Protein AF-K1TUY5-F1 (afdb_monomer)

Structure (mmCIF, N/CA/C/O backbone):
data_AF-K1TUY5-F1
#
_entry.id   AF-K1TUY5-F1
#
loop_
_atom_site.group_PDB
_atom_site.id
_atom_site.type_symbol
_atom_site.label_atom_id
_atom_site.label_alt_id
_atom_site.label_comp_id
_atom_site.label_asym_id
_atom_site.label_entity_id
_atom_site.label_seq_id
_atom_site.pdbx_PDB_ins_code
_atom_site.Cartn_x
_atom_site.Cartn_y
_atom_site.Cartn_z
_atom_site.occupancy
_atom_site.B_iso_or_equiv
_atom_site.auth_seq_id
_atom_site.auth_comp_id
_atom_site.auth_asym_id
_atom_site.auth_atom_id
_atom_site.pdbx_PDB_model_num
ATOM 1 N N . ILE A 1 1 ? -11.012 0.556 -19.637 1.00 89.31 1 ILE A N 1
ATOM 2 C CA . ILE A 1 1 ? -12.357 0.694 -19.047 1.00 89.31 1 ILE A CA 1
ATOM 3 C C . ILE A 1 1 ? -12.208 0.450 -17.558 1.00 89.31 1 ILE A C 1
ATOM 5 O O . ILE A 1 1 ? -11.480 -0.465 -17.195 1.00 89.31 1 ILE A O 1
ATOM 9 N N . ALA A 1 2 ? -12.796 1.287 -16.715 1.00 88.56 2 ALA A N 1
ATOM 10 C CA . ALA A 1 2 ? -12.876 1.049 -15.280 1.00 88.56 2 ALA A CA 1
ATOM 11 C C . ALA A 1 2 ? -14.326 0.691 -14.941 1.00 88.56 2 ALA A C 1
ATOM 13 O O . ALA A 1 2 ? -15.238 1.442 -15.275 1.00 88.56 2 ALA A O 1
ATOM 14 N N . SER A 1 3 ? -14.544 -0.473 -14.333 1.00 90.50 3 SER A N 1
ATOM 15 C CA . SER A 1 3 ? -15.879 -0.901 -13.920 1.00 90.50 3 SER A CA 1
ATOM 16 C C . SER A 1 3 ? -16.213 -0.301 -12.556 1.00 90.50 3 SER A C 1
ATOM 18 O O . SER A 1 3 ? -15.680 -0.734 -11.533 1.00 90.50 3 SER A O 1
ATOM 20 N N . GLY A 1 4 ? -17.099 0.700 -12.545 1.00 89.38 4 GLY A N 1
ATOM 21 C CA . GLY A 1 4 ? -17.612 1.297 -11.308 1.00 89.38 4 GLY A CA 1
ATOM 22 C C . GLY A 1 4 ? -18.375 0.288 -10.446 1.00 89.38 4 GLY A C 1
ATOM 23 O O . GLY A 1 4 ? -18.230 0.292 -9.229 1.00 89.38 4 GLY A O 1
ATOM 24 N N . GLU A 1 5 ? -19.107 -0.637 -11.073 1.00 90.25 5 GLU A N 1
ATOM 25 C CA . GLU A 1 5 ? -19.796 -1.732 -10.381 1.00 90.25 5 GLU A CA 1
ATOM 26 C C . GLU A 1 5 ? -18.806 -2.668 -9.678 1.00 90.25 5 GLU A C 1
ATOM 28 O O . GLU A 1 5 ? -18.971 -2.953 -8.496 1.00 90.25 5 GLU A O 1
ATOM 33 N N . ALA A 1 6 ? -17.723 -3.067 -10.354 1.00 90.75 6 ALA A N 1
ATOM 34 C CA . ALA A 1 6 ? -16.700 -3.921 -9.748 1.00 90.75 6 ALA A CA 1
ATOM 35 C C . ALA A 1 6 ? -15.953 -3.215 -8.604 1.00 90.75 6 ALA A C 1
ATOM 37 O O . ALA A 1 6 ? -15.602 -3.854 -7.612 1.00 90.75 6 ALA A O 1
ATOM 38 N N . LEU A 1 7 ? -15.705 -1.902 -8.721 1.00 91.62 7 LEU A N 1
ATOM 39 C CA . LEU A 1 7 ? -15.134 -1.106 -7.628 1.00 91.62 7 LEU A CA 1
ATOM 40 C C . LEU A 1 7 ? -16.090 -1.019 -6.437 1.00 91.62 7 LEU A C 1
ATOM 42 O O . LEU A 1 7 ? -15.637 -1.143 -5.300 1.00 91.62 7 LEU A O 1
ATOM 46 N N . LYS A 1 8 ? -17.391 -0.854 -6.691 1.00 91.12 8 LYS A N 1
ATOM 47 C CA . LYS A 1 8 ? -18.421 -0.816 -5.651 1.00 91.12 8 LYS A CA 1
ATOM 48 C C . LYS A 1 8 ? -18.544 -2.160 -4.935 1.00 91.12 8 LYS A C 1
ATOM 50 O O . LYS A 1 8 ? -18.413 -2.198 -3.720 1.00 91.12 8 LYS A O 1
ATOM 55 N N . GLU A 1 9 ? -18.672 -3.263 -5.672 1.00 90.69 9 GLU A N 1
ATOM 56 C CA . GLU A 1 9 ? -18.723 -4.616 -5.099 1.00 90.69 9 GLU A CA 1
ATOM 57 C C . GLU A 1 9 ? -17.465 -4.920 -4.267 1.00 90.69 9 GLU A C 1
ATOM 59 O O . GLU A 1 9 ? -17.530 -5.517 -3.190 1.00 90.69 9 GLU A O 1
ATOM 64 N N . TYR A 1 10 ? -16.298 -4.482 -4.745 1.00 90.44 10 TYR A N 1
ATOM 65 C CA . TYR A 1 10 ? -15.054 -4.576 -3.990 1.00 90.44 10 TYR A CA 1
ATOM 66 C C . TYR A 1 10 ? -15.094 -3.735 -2.703 1.00 90.44 10 TYR A C 1
ATOM 68 O O . TYR A 1 10 ? -14.696 -4.225 -1.647 1.00 90.44 10 TYR A O 1
ATOM 76 N N . GLY A 1 11 ? -15.600 -2.501 -2.768 1.00 92.19 11 GLY A N 1
ATOM 77 C CA . GLY A 1 11 ? -15.791 -1.628 -1.609 1.00 92.19 11 GLY A CA 1
ATOM 78 C C . GLY A 1 11 ? -16.744 -2.213 -0.564 1.00 92.19 11 GLY A C 1
ATOM 79 O O . GLY A 1 11 ? -16.430 -2.172 0.626 1.00 92.19 11 GLY A O 1
ATOM 80 N N . ASP A 1 12 ? -17.844 -2.823 -1.003 1.00 92.00 12 ASP A N 1
ATOM 81 C CA . ASP A 1 12 ? -18.845 -3.454 -0.137 1.00 92.00 12 ASP A CA 1
ATOM 82 C C . ASP A 1 12 ? -18.261 -4.678 0.589 1.00 92.00 12 ASP A C 1
ATOM 84 O O . ASP A 1 12 ? -18.438 -4.836 1.797 1.00 92.00 12 ASP A O 1
ATOM 88 N N . LYS A 1 13 ? -17.464 -5.504 -0.105 1.00 90.19 13 LYS A N 1
ATOM 89 C CA . LYS A 1 13 ? -16.738 -6.629 0.520 1.00 90.19 13 LYS A CA 1
ATOM 90 C C . LYS A 1 13 ? -15.741 -6.167 1.580 1.00 90.19 13 LYS A C 1
ATOM 92 O O . LYS A 1 13 ? -15.577 -6.835 2.599 1.00 90.19 13 LYS A O 1
ATOM 97 N N . LEU A 1 14 ? -15.062 -5.043 1.344 1.00 92.06 14 LEU A N 1
ATOM 98 C CA . LEU A 1 14 ? -14.156 -4.464 2.335 1.00 92.06 14 LEU A CA 1
ATOM 99 C C . LEU A 1 14 ? -14.920 -3.929 3.547 1.00 92.06 14 LEU A C 1
ATOM 101 O O . LEU A 1 14 ? -14.445 -4.113 4.663 1.00 92.06 14 LEU A O 1
ATOM 105 N N . ALA A 1 15 ? -16.079 -3.297 3.338 1.00 94.25 15 ALA A N 1
ATOM 106 C CA . ALA A 1 15 ? -16.879 -2.699 4.406 1.00 94.25 15 ALA A CA 1
ATOM 107 C C . ALA A 1 15 ? -17.260 -3.726 5.480 1.00 94.25 15 ALA A C 1
ATOM 109 O O . ALA A 1 15 ? -17.020 -3.482 6.655 1.00 94.25 15 ALA A O 1
ATOM 110 N N . VAL A 1 16 ? -17.712 -4.919 5.075 1.00 94.38 16 VAL A N 1
ATOM 111 C CA . VAL A 1 16 ? -18.059 -6.004 6.014 1.00 94.38 16 VAL A CA 1
ATOM 112 C C . VAL A 1 16 ? -16.898 -6.322 6.961 1.00 94.38 16 VAL A C 1
ATOM 114 O O . VAL A 1 16 ? -17.071 -6.361 8.177 1.00 94.38 16 VAL A O 1
ATOM 117 N N . ARG A 1 17 ? -15.690 -6.502 6.414 1.00 93.38 17 ARG A N 1
ATOM 118 C CA . ARG A 1 17 ? -14.506 -6.834 7.215 1.00 93.38 17 ARG A CA 1
ATOM 119 C C . ARG A 1 17 ? -14.014 -5.651 8.055 1.00 93.38 17 ARG A C 1
ATOM 121 O O . ARG A 1 17 ? -13.503 -5.858 9.152 1.00 93.38 17 ARG A O 1
ATOM 128 N N . ILE A 1 18 ? -14.153 -4.427 7.546 1.00 96.12 18 ILE A N 1
ATOM 129 C CA . ILE A 1 18 ? -13.827 -3.199 8.282 1.00 96.12 18 ILE A CA 1
ATOM 130 C C . ILE A 1 18 ? -14.714 -3.090 9.526 1.00 96.12 18 ILE A C 1
ATOM 132 O O . ILE A 1 18 ? -14.175 -2.909 10.614 1.00 96.12 18 ILE A O 1
ATOM 136 N N . ASP A 1 19 ? -16.026 -3.287 9.385 1.00 96.81 19 ASP A N 1
ATOM 137 C CA . ASP A 1 19 ? -16.992 -3.191 10.487 1.00 96.81 19 ASP A CA 1
ATOM 138 C C . ASP A 1 19 ? -16.771 -4.290 11.543 1.00 96.81 19 ASP A C 1
ATOM 140 O O . ASP A 1 19 ? -16.900 -4.064 12.748 1.00 96.81 19 ASP A O 1
ATOM 144 N N . GLU A 1 20 ? -16.408 -5.503 11.115 1.00 96.38 20 GLU A N 1
ATOM 145 C CA . GLU A 1 20 ? -16.004 -6.584 12.022 1.00 96.38 20 GLU A CA 1
ATOM 146 C C . GLU A 1 20 ? -14.777 -6.215 12.859 1.00 96.38 20 GLU A C 1
ATOM 148 O O . GLU A 1 20 ? -14.799 -6.367 14.082 1.00 96.38 20 GLU A O 1
ATOM 153 N N . LEU A 1 21 ? -13.714 -5.734 12.206 1.00 96.69 21 LEU A N 1
ATOM 154 C CA . LEU A 1 21 ? -12.475 -5.346 12.878 1.00 96.69 21 LEU A CA 1
ATOM 155 C C . LEU A 1 21 ? -12.687 -4.142 13.790 1.00 96.69 21 LEU A C 1
ATOM 157 O O . LEU A 1 21 ? -12.131 -4.109 14.880 1.00 96.69 21 LEU A O 1
ATOM 161 N N . GLU A 1 22 ? -13.498 -3.174 13.374 1.00 97.44 22 GLU A N 1
ATOM 162 C CA . GLU A 1 22 ? -13.813 -1.989 14.167 1.00 97.44 22 GLU A CA 1
ATOM 163 C C . GLU A 1 22 ? -14.457 -2.363 15.502 1.00 97.44 22 GLU A C 1
ATOM 165 O O . GLU A 1 22 ? -13.945 -1.992 16.558 1.00 97.44 22 GLU A O 1
ATOM 170 N N . ARG A 1 23 ? -15.513 -3.188 15.465 1.00 96.94 23 ARG A N 1
ATOM 171 C CA . ARG A 1 23 ? -16.176 -3.678 16.683 1.00 96.94 23 ARG A CA 1
ATOM 172 C C . ARG A 1 23 ? -15.220 -4.453 17.580 1.00 96.94 23 ARG A C 1
ATOM 174 O O . ARG A 1 23 ? -15.197 -4.217 18.783 1.00 96.94 23 ARG A O 1
ATOM 181 N N . LYS A 1 24 ? -14.403 -5.332 16.994 1.00 96.75 24 LYS A N 1
ATOM 182 C CA . LYS A 1 24 ? -13.408 -6.115 17.734 1.00 96.75 24 LYS A CA 1
ATOM 183 C C . LYS A 1 24 ? -12.367 -5.218 18.413 1.00 96.75 24 LYS A C 1
ATOM 185 O O . LYS A 1 24 ? -12.053 -5.411 19.582 1.00 96.75 24 LYS A O 1
ATOM 190 N N . ILE A 1 25 ? -11.871 -4.199 17.710 1.00 97.00 25 ILE A N 1
ATOM 191 C CA . ILE A 1 25 ? -10.909 -3.231 18.253 1.00 97.00 25 ILE A CA 1
ATOM 192 C C . ILE A 1 25 ? -11.536 -2.427 19.398 1.00 97.00 25 ILE A C 1
ATOM 194 O O . ILE A 1 25 ? -10.863 -2.195 20.400 1.00 97.00 25 ILE A O 1
ATOM 198 N N . TYR A 1 26 ? -12.801 -2.016 19.283 1.00 97.25 26 TYR A N 1
ATOM 199 C CA . TYR A 1 26 ? -13.505 -1.303 20.357 1.00 97.25 26 TYR A CA 1
ATOM 200 C C . TYR A 1 26 ? -13.744 -2.170 21.588 1.00 97.25 26 TYR A C 1
ATOM 202 O O . TYR A 1 26 ? -13.556 -1.694 22.707 1.00 97.25 26 TYR A O 1
ATOM 210 N N . GLU A 1 27 ? -14.094 -3.440 21.393 1.00 95.62 27 GLU A N 1
ATOM 211 C CA . GLU A 1 27 ? -14.249 -4.405 22.479 1.00 95.62 27 GLU A CA 1
ATOM 212 C C . GLU A 1 27 ? -12.921 -4.626 23.221 1.00 95.62 27 GLU A C 1
ATOM 214 O O . GLU A 1 27 ? -12.870 -4.497 24.443 1.00 95.62 27 GLU A O 1
ATOM 219 N N . GLU A 1 28 ? -11.821 -4.852 22.493 1.00 93.75 28 GLU A N 1
ATOM 220 C CA . GLU A 1 28 ? -10.489 -5.035 23.086 1.00 93.75 28 GLU A CA 1
ATOM 221 C C . GLU A 1 28 ? -9.940 -3.750 23.738 1.00 93.75 28 GLU A C 1
ATOM 223 O O . GLU A 1 28 ? -9.232 -3.812 24.746 1.00 93.75 28 GLU A O 1
ATOM 228 N N . ALA A 1 29 ? -10.270 -2.571 23.200 1.00 94.00 29 ALA A N 1
ATOM 229 C CA . ALA A 1 29 ? -9.882 -1.277 23.769 1.00 94.00 29 ALA A CA 1
ATOM 230 C C . ALA A 1 29 ? -10.767 -0.831 24.950 1.00 94.00 29 ALA A C 1
ATOM 232 O O . ALA A 1 29 ? -10.384 0.066 25.715 1.00 94.00 29 ALA A O 1
ATOM 233 N N . GLY A 1 30 ? -11.962 -1.412 25.088 1.00 93.50 30 GLY A N 1
ATOM 234 C CA . GLY A 1 30 ? -12.968 -1.035 26.079 1.00 93.50 30 GLY A CA 1
ATOM 235 C C . GLY A 1 30 ? -13.500 0.395 25.920 1.00 93.50 30 GLY A C 1
ATOM 236 O O . GLY A 1 30 ? -13.916 0.994 26.910 1.00 93.50 30 GLY A O 1
ATOM 237 N N . GLU A 1 31 ? -13.389 0.991 24.730 1.00 93.19 31 GLU A N 1
ATOM 238 C CA . GLU A 1 31 ? -13.998 2.277 24.368 1.00 93.19 31 GLU A CA 1
ATOM 239 C C . GLU A 1 31 ? -14.050 2.469 22.851 1.00 93.19 31 GLU A C 1
ATOM 241 O O . GLU A 1 31 ? -13.228 1.925 22.110 1.00 93.19 31 GLU A O 1
ATOM 246 N N . GLU A 1 32 ? -14.979 3.307 22.402 1.00 96.00 32 GLU A N 1
ATOM 247 C CA . GLU A 1 32 ? -15.031 3.764 21.018 1.00 96.00 32 GLU A CA 1
ATOM 248 C C . GLU A 1 32 ? -14.106 4.964 20.807 1.00 96.00 32 GLU A C 1
ATOM 250 O O . GLU A 1 32 ? -14.058 5.905 21.603 1.00 96.00 32 GLU A O 1
ATOM 255 N N . PHE A 1 33 ? -13.369 4.943 19.699 1.00 95.69 33 PHE A N 1
ATOM 256 C CA . PHE A 1 33 ? -12.476 6.025 19.302 1.00 95.69 33 PHE A CA 1
ATOM 257 C C . PHE A 1 33 ? -12.235 6.000 17.789 1.00 95.69 33 PHE A C 1
ATOM 259 O O . PHE A 1 33 ? -12.543 5.042 17.081 1.00 95.69 33 PHE A O 1
ATOM 266 N N . ASN A 1 34 ? -11.627 7.054 17.255 1.00 95.25 34 ASN A N 1
ATOM 267 C CA . ASN A 1 34 ? -11.230 7.094 15.856 1.00 95.25 34 ASN A CA 1
ATOM 268 C C . ASN A 1 34 ? -9.913 6.323 15.645 1.00 95.25 34 ASN A C 1
ATOM 270 O O . ASN A 1 34 ? -8.823 6.866 15.856 1.00 95.25 34 ASN A O 1
ATOM 274 N N . ILE A 1 35 ? -10.013 5.082 15.155 1.00 95.19 35 ILE A N 1
ATOM 275 C CA . ILE A 1 35 ? -8.879 4.178 14.865 1.00 95.19 35 ILE A CA 1
ATOM 276 C C . ILE A 1 35 ? -7.918 4.778 13.818 1.00 95.19 35 ILE A C 1
ATOM 278 O O . ILE A 1 35 ? -6.698 4.556 13.849 1.00 95.19 35 ILE A O 1
ATOM 282 N N . ASN A 1 36 ? -8.446 5.603 12.908 1.00 92.69 36 ASN A N 1
ATOM 283 C CA . ASN A 1 36 ? -7.663 6.289 11.882 1.00 92.69 36 ASN A CA 1
ATOM 284 C C . ASN A 1 36 ? -6.919 7.521 12.420 1.00 92.69 36 ASN A C 1
ATOM 286 O O . ASN A 1 36 ? -6.001 8.003 11.758 1.00 92.69 36 ASN A O 1
ATOM 290 N N . SER A 1 37 ? -7.254 8.015 13.618 1.00 93.31 37 SER A N 1
ATOM 291 C CA . SER A 1 37 ? -6.563 9.137 14.258 1.00 93.31 37 SER A CA 1
ATOM 292 C C . SER A 1 37 ? -5.301 8.655 14.981 1.00 93.31 37 SER A C 1
ATOM 294 O O . SER A 1 37 ? -5.403 7.998 16.021 1.00 93.31 37 SER A O 1
ATOM 296 N N . PRO A 1 38 ? -4.083 9.015 14.518 1.00 91.81 38 PRO A N 1
ATOM 297 C CA . PRO A 1 38 ? -2.845 8.569 15.161 1.00 91.81 38 PRO A CA 1
ATOM 298 C C . PRO A 1 38 ? -2.737 9.011 16.622 1.00 91.81 38 PRO A C 1
ATOM 300 O O . PRO A 1 38 ? -2.132 8.309 17.429 1.00 91.81 38 PRO A O 1
ATOM 303 N N . LYS A 1 39 ? -3.330 10.166 16.953 1.00 92.00 39 LYS A N 1
ATOM 304 C CA . LYS A 1 39 ? -3.341 10.726 18.305 1.00 92.00 39 LYS A CA 1
ATOM 305 C C . LYS A 1 39 ? -4.225 9.902 19.237 1.00 92.00 39 LYS A C 1
ATOM 307 O O . LYS A 1 39 ? -3.743 9.501 20.289 1.00 92.00 39 LYS A O 1
ATOM 312 N N . GLN A 1 40 ? -5.477 9.639 18.848 1.00 94.50 40 GLN A N 1
ATOM 313 C CA . GLN A 1 40 ? -6.397 8.853 19.679 1.00 94.50 40 GLN A CA 1
ATOM 314 C C . GLN A 1 40 ? -5.893 7.417 19.823 1.00 94.50 40 GLN A C 1
ATOM 316 O O . GLN A 1 40 ? -5.732 6.942 20.941 1.00 94.50 40 GLN A O 1
ATOM 321 N N . LEU A 1 41 ? -5.498 6.781 18.716 1.00 95.00 41 LEU A N 1
ATOM 322 C CA . LEU A 1 41 ? -4.946 5.431 18.759 1.00 95.00 41 LEU A CA 1
ATOM 323 C C . LEU A 1 41 ? -3.689 5.337 19.639 1.00 95.00 41 LEU A C 1
ATOM 325 O O . LEU A 1 41 ? -3.513 4.370 20.373 1.00 95.00 41 LEU A O 1
ATOM 329 N N . GLY A 1 42 ? -2.803 6.335 19.577 1.00 93.06 42 GLY A N 1
ATOM 330 C CA . GLY A 1 42 ? -1.602 6.364 20.407 1.00 93.06 42 GLY A CA 1
ATOM 331 C C . GLY A 1 42 ? -1.911 6.401 21.906 1.00 93.06 42 GLY A C 1
ATOM 332 O O . GLY A 1 42 ? -1.234 5.726 22.675 1.00 93.06 42 GLY A O 1
ATOM 333 N N . VAL A 1 43 ? -2.934 7.156 22.314 1.00 93.31 43 VAL A N 1
ATOM 334 C CA . VAL A 1 43 ? -3.393 7.213 23.713 1.00 93.31 43 VAL A CA 1
ATOM 335 C C . VAL A 1 43 ? -3.957 5.859 24.147 1.00 93.31 43 VAL A C 1
ATOM 337 O O . VAL A 1 43 ? -3.526 5.320 25.165 1.00 93.31 43 VAL A O 1
ATOM 340 N N . VAL A 1 44 ? -4.833 5.256 23.338 1.00 95.00 44 VAL A N 1
ATOM 341 C CA . VAL A 1 44 ? -5.426 3.941 23.636 1.00 95.00 44 VAL A CA 1
ATOM 342 C C . VAL A 1 44 ? -4.345 2.873 23.805 1.00 95.00 44 VAL A C 1
ATOM 344 O O . VAL A 1 44 ? -4.301 2.185 24.822 1.00 95.00 44 VAL A O 1
ATOM 347 N N . LEU A 1 45 ? -3.422 2.763 22.846 1.00 93.81 45 LEU A N 1
ATOM 348 C CA . LEU A 1 45 ? -2.397 1.720 22.862 1.00 93.81 45 LEU A CA 1
ATOM 349 C C . LEU A 1 45 ? -1.367 1.913 23.982 1.00 93.81 45 LEU A C 1
ATOM 351 O O . LEU A 1 45 ? -1.009 0.955 24.660 1.00 93.81 45 LEU A O 1
ATOM 355 N N . PHE A 1 46 ? -0.851 3.128 24.175 1.00 93.94 46 PHE A N 1
ATOM 356 C CA . PHE A 1 46 ? 0.333 3.333 25.018 1.00 93.94 46 PHE A CA 1
ATOM 357 C C . PHE A 1 46 ? 0.035 3.922 26.398 1.00 93.94 46 PHE A C 1
ATOM 359 O O . PHE A 1 46 ? 0.878 3.795 27.281 1.00 93.94 46 PHE A O 1
ATOM 366 N N . GLU A 1 47 ? -1.125 4.551 26.601 1.00 91.88 47 GLU A N 1
ATOM 367 C CA . GLU A 1 47 ? -1.532 5.074 27.912 1.00 91.88 47 GLU A CA 1
ATOM 368 C C . GLU A 1 47 ? -2.560 4.152 28.569 1.00 91.88 47 GLU A C 1
ATOM 370 O O . GLU A 1 47 ? -2.319 3.676 29.675 1.00 91.88 47 GLU A O 1
ATOM 375 N N . LYS A 1 48 ? -3.662 3.825 27.878 1.00 91.75 48 LYS A N 1
ATOM 376 C CA . LYS A 1 48 ? -4.739 2.996 28.447 1.00 91.75 48 LYS A CA 1
ATOM 377 C C . LYS A 1 48 ? -4.347 1.520 28.535 1.00 91.75 48 LYS A C 1
ATOM 379 O O . LYS A 1 48 ? -4.339 0.946 29.619 1.00 91.75 48 LYS A O 1
ATOM 384 N N . LEU A 1 49 ? -3.952 0.922 27.412 1.00 91.19 49 LEU A N 1
ATOM 385 C CA . LEU A 1 49 ? -3.516 -0.480 27.347 1.00 91.19 49 LEU A CA 1
ATOM 386 C C . LEU A 1 49 ? -2.063 -0.682 27.802 1.00 91.19 49 LEU A C 1
ATOM 388 O O . LEU A 1 49 ? -1.610 -1.816 27.935 1.00 91.19 49 LEU A O 1
ATOM 392 N N . SER A 1 50 ? -1.330 0.410 28.058 1.00 91.94 50 SER A N 1
ATOM 393 C CA . SER A 1 50 ? 0.047 0.390 28.573 1.00 91.94 50 SER A CA 1
ATOM 394 C C . SER A 1 50 ? 1.013 -0.489 27.758 1.00 91.94 50 SER A C 1
ATOM 396 O O . SER A 1 50 ? 1.926 -1.109 28.312 1.00 91.94 50 SER A O 1
ATOM 398 N N . LEU A 1 51 ? 0.843 -0.541 26.430 1.00 90.75 51 LEU A N 1
ATOM 399 C CA . LEU A 1 51 ? 1.707 -1.341 25.563 1.00 90.75 51 LEU A CA 1
ATOM 400 C C . LEU A 1 51 ? 3.163 -0.831 25.585 1.00 90.75 51 LEU A C 1
ATOM 402 O O . LEU A 1 51 ? 3.420 0.378 25.619 1.00 90.75 51 LEU A O 1
ATOM 406 N N . PRO A 1 52 ? 4.161 -1.730 25.525 1.00 85.38 52 PRO A N 1
ATOM 407 C CA . PRO A 1 52 ? 5.562 -1.340 25.584 1.00 85.38 52 PRO A CA 1
ATOM 408 C C . PRO A 1 52 ? 6.037 -0.672 24.282 1.00 85.38 52 PRO A C 1
ATOM 410 O O . PRO A 1 52 ? 5.480 -0.855 23.204 1.00 85.38 52 PRO A O 1
ATOM 413 N N . ASN A 1 53 ? 7.165 0.042 24.360 1.00 78.12 53 ASN A N 1
ATOM 414 C CA . ASN A 1 53 ? 7.907 0.584 23.209 1.00 78.12 53 ASN A CA 1
ATOM 415 C C . ASN A 1 53 ? 7.214 1.691 22.381 1.00 78.12 53 ASN A C 1
ATOM 417 O O . ASN A 1 53 ? 7.607 1.925 21.235 1.00 78.12 53 ASN A O 1
ATOM 421 N N . GLY A 1 54 ? 6.269 2.441 22.955 1.00 77.44 54 GLY A N 1
ATOM 422 C CA . GLY A 1 54 ? 5.710 3.637 22.312 1.00 77.44 54 GLY A CA 1
ATOM 423 C C . GLY A 1 54 ? 6.776 4.705 22.012 1.00 77.44 54 GLY A C 1
ATOM 424 O O . GLY A 1 54 ? 7.355 5.308 22.919 1.00 77.44 54 GLY A O 1
ATOM 425 N N . LYS A 1 55 ? 7.048 4.978 20.727 1.00 81.25 55 LYS A N 1
ATOM 426 C CA . LYS A 1 55 ? 7.991 6.031 20.301 1.00 81.25 55 LYS A CA 1
ATOM 427 C C . LYS A 1 55 ? 7.283 7.387 20.290 1.00 81.25 55 LYS A C 1
ATOM 429 O O . LYS A 1 55 ? 6.466 7.636 19.410 1.00 81.25 55 LYS A O 1
ATOM 434 N N . LYS A 1 56 ? 7.600 8.282 21.231 1.00 84.69 56 LYS A N 1
ATOM 435 C CA . LYS A 1 56 ? 7.064 9.656 21.231 1.00 84.69 56 LYS A CA 1
ATOM 436 C C . LYS A 1 56 ? 7.652 10.482 20.080 1.00 84.69 56 LYS A C 1
ATOM 438 O O . LYS A 1 56 ? 8.853 10.452 19.817 1.00 84.69 56 LYS A O 1
ATOM 443 N N . THR A 1 57 ? 6.786 11.227 19.412 1.00 85.50 57 THR A N 1
ATOM 444 C CA . THR A 1 57 ? 7.080 12.221 18.374 1.00 85.50 57 THR A CA 1
ATOM 445 C C . THR A 1 57 ? 6.641 13.602 18.863 1.00 85.50 57 THR A C 1
ATOM 447 O O . THR A 1 57 ? 6.045 13.720 19.933 1.00 85.50 57 THR A O 1
ATOM 450 N N . LYS A 1 58 ? 6.899 14.656 18.077 1.00 84.94 58 LYS A N 1
ATOM 451 C CA . LYS A 1 58 ? 6.480 16.029 18.413 1.00 84.94 58 LYS A CA 1
ATOM 452 C C . LYS A 1 58 ? 4.967 16.162 18.649 1.00 84.94 58 LYS A C 1
ATOM 454 O O . LYS A 1 58 ? 4.557 17.057 19.373 1.00 84.94 58 LYS A O 1
ATOM 459 N N . THR A 1 59 ? 4.153 15.293 18.045 1.00 81.62 59 THR A N 1
ATOM 460 C CA . THR A 1 59 ? 2.684 15.385 18.049 1.00 81.62 59 THR A CA 1
ATOM 461 C C . THR A 1 59 ? 1.986 14.278 18.847 1.00 81.62 59 THR A C 1
ATOM 463 O O . THR A 1 59 ? 0.760 14.266 18.915 1.00 81.62 59 THR A O 1
ATOM 466 N N . GLY A 1 60 ? 2.735 13.358 19.466 1.00 86.38 60 GLY A N 1
ATOM 467 C CA . GLY A 1 60 ? 2.187 12.228 20.228 1.00 86.38 60 GLY A CA 1
ATOM 468 C C . GLY A 1 60 ? 2.943 10.924 19.978 1.00 86.38 60 GLY A C 1
ATOM 469 O O . GLY A 1 60 ? 4.068 10.935 19.473 1.00 86.38 60 GLY A O 1
ATOM 470 N N . TYR A 1 61 ? 2.352 9.784 20.329 1.00 91.50 61 TYR A N 1
ATOM 471 C CA . TYR A 1 61 ? 2.964 8.481 20.064 1.00 91.50 61 TYR A CA 1
ATOM 472 C C . TYR A 1 61 ? 2.942 8.129 18.575 1.00 91.50 61 TYR A C 1
ATOM 474 O O . TYR A 1 61 ? 1.967 8.364 17.864 1.00 91.50 61 TYR A O 1
ATOM 482 N N . SER A 1 62 ? 4.031 7.534 18.100 1.00 89.56 62 SER A N 1
ATOM 483 C CA . SER A 1 62 ? 4.112 6.980 16.758 1.00 89.56 62 SER A CA 1
ATOM 484 C C . SER A 1 62 ? 3.277 5.709 16.681 1.00 89.56 62 SER A C 1
ATOM 486 O O . SER A 1 62 ? 3.539 4.739 17.387 1.00 89.56 62 SER A O 1
ATOM 488 N N . THR A 1 63 ? 2.303 5.715 15.779 1.00 91.62 63 THR A N 1
ATOM 489 C CA . THR A 1 63 ? 1.536 4.531 15.380 1.00 91.62 63 THR A CA 1
ATOM 490 C C . THR A 1 63 ? 1.888 4.138 13.944 1.00 91.62 63 THR A C 1
ATOM 492 O O . THR A 1 63 ? 1.031 3.706 13.182 1.00 91.62 63 THR A O 1
ATOM 495 N N . ALA A 1 64 ? 3.138 4.353 13.525 1.00 89.81 64 ALA A N 1
ATOM 496 C CA . ALA A 1 64 ? 3.596 3.958 12.196 1.00 89.81 64 ALA A CA 1
ATOM 497 C C . ALA A 1 64 ? 3.599 2.426 12.049 1.00 89.81 64 ALA A C 1
ATOM 499 O O . ALA A 1 64 ? 3.765 1.706 13.036 1.00 89.81 64 ALA A O 1
ATOM 500 N N . ALA A 1 65 ? 3.415 1.931 10.820 1.00 87.88 65 ALA A N 1
ATOM 501 C CA . ALA A 1 65 ? 3.289 0.495 10.564 1.00 87.88 65 ALA A CA 1
ATOM 502 C C . ALA A 1 65 ? 4.507 -0.289 11.083 1.00 87.88 65 ALA A C 1
ATOM 504 O O . ALA A 1 65 ? 4.342 -1.303 11.738 1.00 87.88 65 ALA A O 1
ATOM 505 N N . ASP A 1 66 ? 5.721 0.249 10.931 1.00 85.62 66 ASP A N 1
ATOM 506 C CA . ASP A 1 66 ? 6.964 -0.379 11.397 1.00 85.62 66 ASP A CA 1
ATOM 507 C C . ASP A 1 66 ? 7.099 -0.468 12.928 1.00 85.62 66 ASP A C 1
ATOM 509 O O . ASP A 1 66 ? 7.863 -1.296 13.438 1.00 85.62 66 ASP A O 1
ATOM 513 N N . VAL A 1 67 ? 6.402 0.404 13.663 1.00 88.75 67 VAL A N 1
ATOM 514 C CA . VAL A 1 67 ? 6.301 0.356 15.127 1.00 88.75 67 VAL A CA 1
ATOM 515 C C . VAL A 1 67 ? 5.283 -0.705 15.530 1.00 88.75 67 VAL A C 1
ATOM 517 O O . VAL A 1 67 ? 5.586 -1.544 16.377 1.00 88.75 67 VAL A O 1
ATOM 520 N N . LEU A 1 68 ? 4.11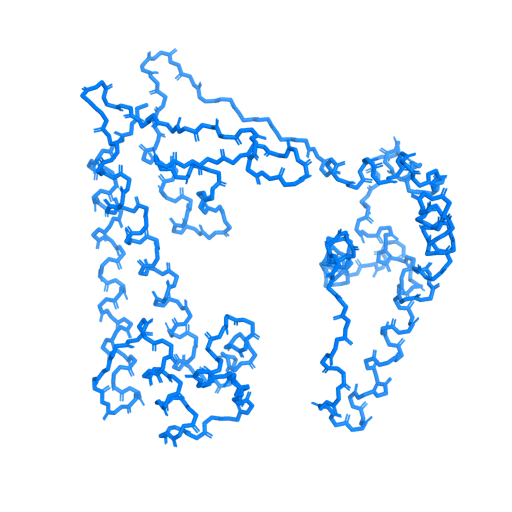0 -0.695 14.894 1.00 91.12 68 LEU A N 1
ATOM 521 C CA . LEU A 1 68 ? 3.014 -1.621 15.180 1.00 91.12 68 LEU A CA 1
ATOM 522 C C . LEU A 1 68 ? 3.345 -3.066 14.770 1.00 91.12 68 LEU A C 1
ATOM 524 O O . LEU A 1 68 ? 3.082 -3.978 15.542 1.00 91.12 68 LEU A O 1
ATOM 528 N N . ASP A 1 69 ? 4.030 -3.286 13.646 1.00 89.00 69 ASP A N 1
ATOM 529 C CA . ASP A 1 69 ? 4.465 -4.611 13.168 1.00 89.00 69 ASP A CA 1
ATOM 530 C C . ASP A 1 69 ? 5.340 -5.352 14.190 1.00 89.00 69 ASP A C 1
ATOM 532 O O . ASP A 1 69 ? 5.402 -6.580 14.204 1.00 89.00 69 ASP A O 1
ATOM 536 N N . ARG A 1 70 ? 6.046 -4.616 15.059 1.00 87.75 70 ARG A N 1
ATOM 537 C CA . ARG A 1 70 ? 6.870 -5.209 16.126 1.00 87.75 70 ARG A CA 1
ATOM 538 C C . ARG A 1 70 ? 6.048 -5.662 17.325 1.00 87.75 70 ARG A C 1
ATOM 540 O O . ARG A 1 70 ? 6.545 -6.483 18.085 1.00 87.75 70 ARG A O 1
ATOM 547 N N . LEU A 1 71 ? 4.866 -5.082 17.511 1.00 89.38 71 LEU A N 1
ATOM 548 C CA . LEU A 1 71 ? 3.949 -5.367 18.613 1.00 89.38 71 LEU A CA 1
ATOM 549 C C . LEU A 1 71 ? 2.865 -6.369 18.195 1.00 89.38 71 LEU A C 1
ATOM 551 O O . LEU A 1 71 ? 2.395 -7.127 19.032 1.00 89.38 71 LEU A O 1
ATOM 555 N N . ALA A 1 72 ? 2.515 -6.423 16.909 1.00 91.25 72 ALA A N 1
ATOM 556 C CA . ALA A 1 72 ? 1.496 -7.318 16.361 1.00 91.25 72 ALA A CA 1
ATOM 557 C C . ALA A 1 72 ? 1.640 -8.807 16.752 1.00 91.25 72 ALA A C 1
ATOM 559 O O . ALA A 1 72 ? 0.610 -9.432 16.987 1.00 91.25 72 ALA A O 1
ATOM 560 N N . PRO A 1 73 ? 2.851 -9.400 16.870 1.00 90.62 73 PRO A N 1
ATOM 561 C CA . PRO A 1 73 ? 2.981 -10.798 17.290 1.00 90.62 73 PRO A CA 1
ATOM 562 C C . PRO A 1 73 ? 2.553 -11.060 18.738 1.00 90.62 73 PRO A C 1
ATOM 564 O O . PRO A 1 73 ? 2.143 -12.172 19.053 1.00 90.62 73 PRO A O 1
ATOM 567 N N . ASP A 1 74 ? 2.680 -10.053 19.602 1.00 90.19 74 ASP A N 1
ATOM 568 C CA . ASP A 1 74 ? 2.429 -10.174 21.040 1.00 90.19 74 ASP A CA 1
ATOM 569 C C . ASP A 1 74 ? 1.034 -9.646 21.426 1.00 90.19 74 ASP A C 1
ATOM 571 O O . ASP A 1 74 ? 0.500 -10.020 22.468 1.00 90.19 74 ASP A O 1
ATOM 575 N N . TYR A 1 75 ? 0.437 -8.781 20.596 1.00 92.81 75 TYR A N 1
ATOM 576 C CA . TYR A 1 75 ? -0.809 -8.071 20.895 1.00 92.81 75 TYR A CA 1
ATOM 577 C C . TYR A 1 75 ? -1.806 -8.170 19.726 1.00 92.81 75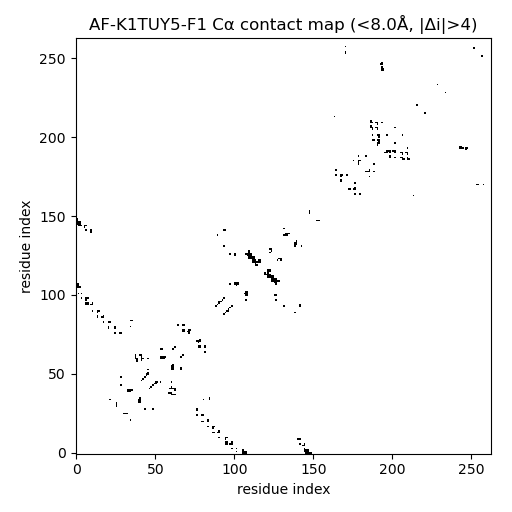 TYR A C 1
ATOM 579 O O . TYR A 1 75 ? -1.644 -7.443 18.739 1.00 92.81 75 TYR A O 1
ATOM 587 N N . PRO A 1 76 ? -2.856 -9.011 19.838 1.00 93.38 76 PRO A N 1
ATOM 588 C CA . PRO A 1 76 ? -3.866 -9.209 18.793 1.00 93.38 76 PRO A CA 1
ATOM 589 C C . PRO A 1 76 ? -4.515 -7.912 18.294 1.00 93.38 76 PRO A C 1
ATOM 591 O O . PRO A 1 76 ? -4.504 -7.680 17.085 1.00 93.38 76 PRO A O 1
ATOM 594 N N . ILE A 1 77 ? -4.918 -7.012 19.204 1.00 94.69 77 ILE A N 1
ATOM 595 C CA . ILE A 1 77 ? -5.454 -5.685 18.860 1.00 94.69 77 ILE A CA 1
ATOM 596 C C . ILE A 1 77 ? -4.583 -4.938 17.840 1.00 94.69 77 ILE A C 1
ATOM 598 O O . ILE A 1 77 ? -5.090 -4.280 16.935 1.00 94.69 77 ILE A O 1
ATOM 602 N N . VAL A 1 78 ? -3.252 -5.049 17.937 1.00 94.75 78 VAL A N 1
ATOM 603 C CA . VAL A 1 78 ? -2.327 -4.352 17.034 1.00 94.75 78 VAL A CA 1
ATOM 604 C C . VAL A 1 78 ? -2.348 -4.962 15.634 1.00 94.75 78 VAL A C 1
ATOM 606 O O . VAL A 1 78 ? -2.273 -4.220 14.651 1.00 94.75 78 VAL A O 1
ATOM 609 N N . ALA A 1 79 ? -2.465 -6.287 15.530 1.00 94.25 79 ALA A N 1
ATOM 610 C CA . ALA A 1 79 ? -2.629 -6.965 14.248 1.00 94.25 79 ALA A CA 1
ATOM 611 C C . ALA A 1 79 ? -3.956 -6.565 13.583 1.00 94.25 79 ALA A C 1
ATOM 613 O O . ALA A 1 79 ? -3.959 -6.210 12.402 1.00 94.25 79 ALA A O 1
ATOM 614 N N . ASP A 1 80 ? -5.045 -6.514 14.354 1.00 95.88 80 ASP A N 1
ATOM 615 C CA . ASP A 1 80 ? -6.359 -6.090 13.860 1.00 95.88 80 ASP A CA 1
ATOM 616 C C . ASP A 1 80 ? -6.347 -4.626 13.398 1.00 95.88 80 ASP A C 1
ATOM 618 O O . ASP A 1 80 ? -6.877 -4.302 12.338 1.00 95.88 80 ASP A O 1
ATOM 622 N N . ILE A 1 81 ? -5.671 -3.730 14.127 1.00 95.81 81 ILE A N 1
ATOM 623 C CA . ILE A 1 81 ? -5.498 -2.322 13.730 1.00 95.81 81 ILE A CA 1
ATOM 624 C C . ILE A 1 81 ? -4.734 -2.192 12.406 1.00 95.81 81 ILE A C 1
ATOM 626 O O . ILE A 1 81 ? -5.061 -1.336 11.576 1.00 95.81 81 ILE A O 1
ATOM 630 N N . LEU A 1 82 ? -3.676 -2.987 12.217 1.00 93.88 82 LEU A N 1
ATOM 631 C CA . LEU A 1 82 ? -2.898 -2.986 10.978 1.00 93.88 82 LEU A CA 1
ATOM 632 C C . LEU A 1 82 ? -3.755 -3.443 9.796 1.00 93.88 82 LEU A C 1
ATOM 634 O O . LEU A 1 82 ? -3.738 -2.786 8.751 1.00 93.88 82 LEU A O 1
ATOM 638 N N . GLU A 1 83 ? -4.533 -4.513 9.981 1.00 93.31 83 GLU A N 1
ATOM 639 C CA . GLU A 1 83 ? -5.491 -4.994 8.986 1.00 93.31 83 GLU A CA 1
ATOM 640 C C . GLU A 1 83 ? -6.549 -3.918 8.695 1.00 93.31 83 GLU A C 1
ATOM 642 O O . GLU A 1 83 ? -6.689 -3.502 7.544 1.00 93.31 83 GLU A O 1
ATOM 647 N N . TYR A 1 84 ? -7.200 -3.370 9.726 1.00 95.62 84 TYR A N 1
ATOM 648 C CA . TYR A 1 84 ? -8.217 -2.321 9.605 1.00 95.62 84 TYR A CA 1
ATOM 649 C C . TYR A 1 84 ? -7.704 -1.134 8.787 1.00 95.62 84 TYR A C 1
ATOM 651 O O . TYR A 1 84 ? -8.299 -0.759 7.780 1.00 95.62 84 TYR A O 1
ATOM 659 N N . ARG A 1 85 ? -6.541 -0.572 9.141 1.00 94.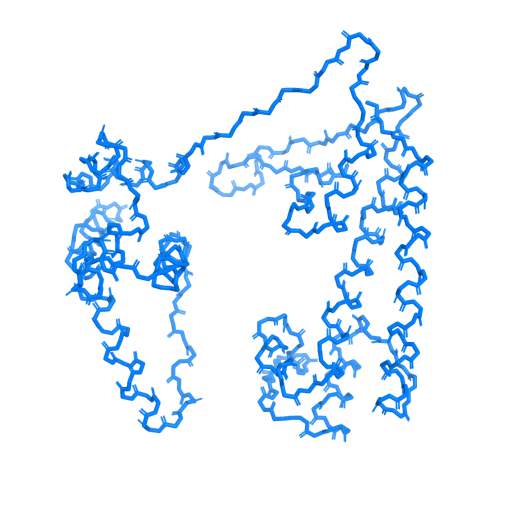06 85 ARG A N 1
ATOM 660 C CA . ARG A 1 85 ? -5.960 0.577 8.423 1.00 94.06 85 ARG A CA 1
ATOM 661 C C . ARG A 1 85 ? -5.680 0.268 6.961 1.00 94.06 85 ARG A C 1
ATOM 663 O O . ARG A 1 85 ? -5.833 1.135 6.097 1.00 94.06 85 ARG A O 1
ATOM 670 N N . GLN A 1 86 ? -5.244 -0.952 6.678 1.00 91.00 86 GLN A N 1
ATOM 671 C CA . GLN A 1 86 ? -5.007 -1.386 5.316 1.00 91.00 86 GLN A CA 1
ATOM 672 C C . GLN A 1 86 ? -6.318 -1.458 4.524 1.00 91.00 86 GLN A C 1
ATOM 674 O O . GLN A 1 86 ? -6.377 -0.922 3.417 1.00 91.00 86 GLN A O 1
ATOM 679 N N . LEU A 1 87 ? -7.363 -2.074 5.081 1.00 92.69 87 LEU A N 1
ATOM 680 C CA . LEU A 1 87 ? -8.669 -2.205 4.431 1.00 92.69 87 LEU A CA 1
ATOM 681 C C . LEU A 1 87 ? -9.350 -0.847 4.241 1.00 92.69 87 LEU A C 1
ATOM 683 O O . LEU A 1 87 ? -9.790 -0.534 3.136 1.00 92.69 87 LEU A O 1
ATOM 687 N N . THR A 1 88 ? -9.343 0.007 5.261 1.00 94.19 88 THR A N 1
ATOM 688 C CA . THR A 1 88 ? -9.913 1.358 5.197 1.00 94.19 88 THR A CA 1
ATOM 689 C C . THR A 1 88 ? -9.202 2.212 4.152 1.00 94.19 88 THR A C 1
ATOM 691 O O . THR A 1 88 ? -9.849 2.961 3.418 1.00 94.19 88 THR A O 1
ATOM 694 N N . LYS A 1 89 ? -7.879 2.060 3.991 1.00 91.38 89 LYS A N 1
ATOM 695 C CA . LYS A 1 89 ? -7.138 2.701 2.895 1.00 91.38 89 LYS A CA 1
ATOM 696 C C . LYS A 1 89 ? -7.525 2.127 1.531 1.00 91.38 89 LYS A C 1
ATOM 698 O O . LYS A 1 89 ? -7.709 2.896 0.591 1.00 91.38 89 LYS A O 1
ATOM 703 N N . LEU A 1 90 ? -7.657 0.803 1.412 1.00 91.44 90 LEU A N 1
ATOM 704 C CA . LEU A 1 90 ? -8.100 0.149 0.175 1.00 91.44 90 LEU A CA 1
ATOM 705 C C . LEU A 1 90 ? -9.480 0.653 -0.263 1.00 91.44 90 LEU A C 1
ATOM 707 O O . LEU A 1 90 ? -9.657 0.992 -1.434 1.00 91.44 90 LEU A O 1
ATOM 711 N N . LYS A 1 91 ? -10.415 0.764 0.683 1.00 92.56 91 LYS A N 1
ATOM 712 C CA . LYS A 1 91 ? -11.768 1.256 0.442 1.00 92.56 91 LYS A CA 1
ATOM 713 C C . LYS A 1 91 ? -11.765 2.741 0.076 1.00 92.56 91 LYS A C 1
ATOM 715 O O . LYS A 1 91 ? -12.120 3.091 -1.042 1.00 92.56 91 LYS A O 1
ATOM 720 N N . SER A 1 92 ? -11.279 3.601 0.969 1.00 92.81 92 SER A N 1
ATOM 721 C CA . SER A 1 92 ? -11.372 5.059 0.794 1.00 92.81 92 SER A CA 1
ATOM 722 C C . SER A 1 92 ? -10.554 5.587 -0.385 1.00 92.81 92 SER A C 1
ATOM 724 O O . SER A 1 92 ? -11.051 6.374 -1.183 1.00 92.81 92 SER A O 1
ATOM 726 N N . THR A 1 93 ? -9.294 5.159 -0.523 1.00 90.38 93 THR A N 1
ATOM 727 C CA . THR A 1 93 ? -8.398 5.700 -1.556 1.00 90.38 93 THR A CA 1
ATOM 728 C C . THR A 1 93 ? -8.719 5.130 -2.927 1.00 90.38 93 THR A C 1
ATOM 730 O O . THR A 1 93 ? -8.568 5.833 -3.923 1.00 90.38 93 THR A O 1
ATOM 733 N N . TYR A 1 94 ? -9.120 3.858 -2.992 1.00 90.44 94 TYR A N 1
ATOM 734 C CA . TYR A 1 94 ? -9.183 3.170 -4.269 1.00 90.44 94 TYR A CA 1
ATOM 735 C C . TYR A 1 94 ? -10.572 2.668 -4.656 1.00 90.44 94 TYR A C 1
ATOM 737 O O . TYR A 1 94 ? -10.950 2.893 -5.796 1.00 90.44 94 TYR A O 1
ATOM 745 N N . ALA A 1 95 ? -11.333 2.019 -3.771 1.00 90.44 95 ALA A N 1
ATOM 746 C CA . ALA A 1 95 ? -12.692 1.590 -4.121 1.00 90.44 95 ALA A CA 1
ATOM 747 C C . ALA A 1 95 ? -13.602 2.810 -4.335 1.00 90.44 95 ALA A C 1
ATOM 749 O O . ALA A 1 95 ? -14.039 3.064 -5.451 1.00 90.44 95 ALA A O 1
ATOM 750 N N . ASP A 1 96 ? -13.784 3.621 -3.293 1.00 91.81 96 ASP A N 1
ATOM 751 C CA . ASP A 1 96 ? -14.627 4.817 -3.336 1.00 91.81 96 ASP A CA 1
ATOM 752 C C . ASP A 1 96 ? -13.931 5.941 -4.119 1.00 91.81 96 ASP A C 1
ATOM 754 O O . ASP A 1 96 ? -14.540 6.639 -4.927 1.00 91.81 96 ASP A O 1
ATOM 758 N N . GLY A 1 97 ? -12.618 6.093 -3.908 1.00 91.50 97 GLY A N 1
ATOM 759 C CA . GLY A 1 97 ? -11.829 7.163 -4.509 1.00 91.50 97 GLY A CA 1
ATOM 760 C C . GLY A 1 97 ? -11.763 7.099 -6.034 1.00 91.50 97 GLY A C 1
ATOM 761 O O . GLY A 1 97 ? -11.955 8.126 -6.680 1.00 91.50 97 GLY A O 1
ATOM 762 N N . LEU A 1 98 ? -11.520 5.921 -6.631 1.00 93.06 98 LEU A N 1
ATOM 763 C CA . LEU A 1 98 ? -11.373 5.804 -8.090 1.00 93.06 98 LEU A CA 1
ATOM 764 C C . LEU A 1 98 ? -12.697 5.920 -8.844 1.00 93.06 98 LEU A C 1
ATOM 766 O O . LEU A 1 98 ? -12.669 6.330 -10.002 1.00 93.06 98 LEU A O 1
ATOM 770 N N . VAL A 1 99 ? -13.832 5.595 -8.215 1.00 92.31 99 VAL A N 1
ATOM 771 C CA . VAL A 1 99 ? -15.161 5.741 -8.838 1.00 92.31 99 VAL A CA 1
ATOM 772 C C . VAL A 1 99 ? -15.395 7.187 -9.274 1.00 92.31 99 VAL A C 1
ATOM 774 O O . VAL A 1 99 ? -15.882 7.419 -10.377 1.00 92.31 99 VAL A O 1
ATOM 777 N N . ASN A 1 100 ? -14.943 8.155 -8.473 1.00 92.50 100 ASN A N 1
ATOM 778 C CA . ASN A 1 100 ? -15.072 9.584 -8.774 1.00 92.50 100 ASN A CA 1
ATOM 779 C C . ASN A 1 100 ? -14.217 10.054 -9.966 1.00 92.50 100 ASN A C 1
ATOM 781 O O . ASN A 1 100 ? -14.398 11.171 -10.438 1.00 92.50 100 ASN A O 1
ATOM 785 N N . TYR A 1 101 ? -13.284 9.225 -10.446 1.00 94.06 101 TYR A N 1
ATOM 786 C CA . TYR A 1 101 ? -12.409 9.532 -11.583 1.00 94.06 101 TYR A CA 1
ATOM 787 C C . TYR A 1 101 ? -12.797 8.788 -12.866 1.00 94.06 101 TYR A C 1
ATOM 789 O O . TYR A 1 101 ? -12.072 8.866 -13.860 1.00 94.06 101 TYR A O 1
ATOM 797 N N . ILE A 1 102 ? -13.906 8.043 -12.861 1.00 94.50 102 ILE A N 1
ATOM 798 C CA . ILE A 1 102 ? -14.430 7.414 -14.073 1.00 94.50 102 ILE A CA 1
ATOM 799 C C . ILE A 1 102 ? -15.116 8.498 -14.907 1.00 94.50 102 ILE A C 1
ATOM 801 O O . ILE A 1 102 ? -16.146 9.038 -14.515 1.00 94.50 102 ILE A O 1
ATOM 805 N N . ALA A 1 103 ? -14.531 8.817 -16.058 1.00 94.94 103 ALA A N 1
ATOM 806 C CA . ALA A 1 103 ? -15.098 9.752 -17.018 1.00 94.94 103 ALA A CA 1
ATOM 807 C C . ALA A 1 103 ? -16.264 9.124 -17.803 1.00 94.94 103 ALA A C 1
ATOM 809 O O . ALA A 1 103 ? -16.481 7.911 -17.773 1.00 94.94 103 ALA A O 1
ATOM 810 N N . GLU A 1 104 ? -16.993 9.952 -18.556 1.00 93.25 104 GLU A N 1
ATOM 811 C CA . GLU A 1 104 ? -18.150 9.537 -19.367 1.00 93.25 104 GLU A CA 1
ATOM 812 C C . GLU A 1 104 ? -17.816 8.434 -20.388 1.00 93.25 104 GLU A C 1
ATOM 814 O O . GLU A 1 104 ? -18.663 7.610 -20.725 1.00 93.25 104 GLU A O 1
ATOM 819 N N . ASP A 1 105 ? -16.560 8.360 -20.840 1.00 93.19 105 ASP A N 1
ATOM 820 C CA . ASP A 1 105 ? -16.063 7.317 -21.744 1.00 93.19 105 ASP A CA 1
ATOM 821 C C . ASP A 1 105 ? -15.760 5.974 -21.042 1.00 93.19 105 ASP A C 1
ATOM 823 O O . ASP A 1 105 ? -15.223 5.040 -21.656 1.00 93.19 105 ASP A O 1
ATOM 827 N N . GLY A 1 106 ? -16.067 5.875 -19.745 1.00 92.38 106 GLY A N 1
ATOM 828 C CA . GLY A 1 106 ? -15.824 4.708 -18.905 1.00 92.38 106 GLY A CA 1
ATOM 829 C C . GLY A 1 106 ? -14.343 4.470 -18.604 1.00 92.38 106 GLY A C 1
ATOM 830 O O . GLY A 1 106 ? -13.947 3.335 -18.306 1.00 92.38 106 GLY A O 1
ATOM 831 N N . ARG A 1 107 ? -13.480 5.485 -18.737 1.00 95.00 107 ARG A N 1
ATOM 832 C CA . ARG A 1 107 ? -12.038 5.398 -18.454 1.00 95.00 107 ARG A CA 1
ATOM 833 C C . ARG A 1 107 ? -11.640 6.300 -17.293 1.00 95.00 107 ARG A C 1
ATOM 835 O O . ARG A 1 107 ? -12.319 7.259 -16.963 1.00 95.00 107 ARG A O 1
ATOM 842 N N . ILE A 1 108 ? -10.496 5.975 -16.697 1.00 94.94 108 ILE A N 1
ATOM 843 C CA . ILE A 1 108 ? -9.818 6.831 -15.727 1.00 94.94 108 ILE A CA 1
ATOM 844 C C . ILE A 1 108 ? -8.629 7.467 -16.439 1.00 94.94 108 ILE A C 1
ATOM 846 O O .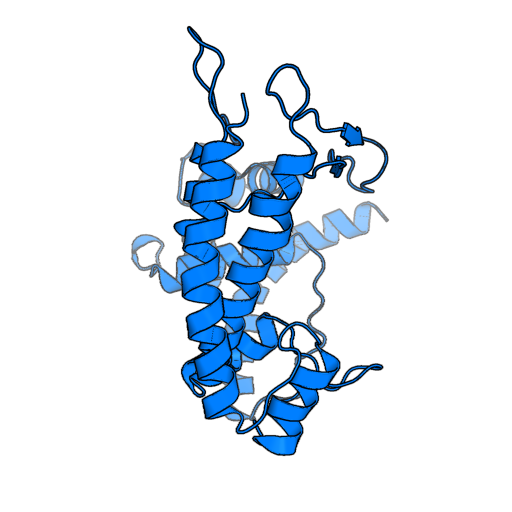 ILE A 1 108 ? -7.762 6.751 -16.950 1.00 94.94 108 ILE A O 1
ATOM 850 N N . HIS A 1 109 ? -8.593 8.796 -16.458 1.00 96.00 109 HIS A N 1
ATOM 851 C CA . HIS A 1 109 ? -7.530 9.585 -17.077 1.00 96.00 109 HIS A CA 1
ATOM 852 C C . HIS A 1 109 ? -6.652 10.169 -15.970 1.00 96.00 109 HIS A C 1
ATOM 854 O O . HIS A 1 109 ? -7.098 11.032 -15.228 1.00 96.00 109 HIS A O 1
ATOM 860 N N . THR A 1 110 ? -5.429 9.657 -15.820 1.00 95.81 110 THR A N 1
ATOM 861 C CA . THR A 1 110 ? -4.458 10.180 -14.843 1.00 95.81 110 THR A CA 1
ATOM 862 C C . THR A 1 110 ? -3.576 11.256 -15.465 1.00 95.81 110 THR A C 1
ATOM 864 O O . THR A 1 110 ? -3.306 11.223 -16.667 1.00 95.81 110 THR A O 1
ATOM 867 N N . SER A 1 111 ? -3.050 12.147 -14.631 1.00 95.50 111 SER A N 1
ATOM 868 C CA . SER A 1 111 ? -2.052 13.138 -15.027 1.00 95.50 111 SER A CA 1
ATOM 869 C C . SER A 1 111 ? -0.648 12.663 -14.661 1.00 95.50 111 SER A C 1
ATOM 871 O O . SER A 1 111 ? -0.358 12.393 -13.493 1.00 95.50 111 SER A O 1
ATOM 873 N N . PHE A 1 112 ? 0.242 12.575 -15.655 1.00 96.50 112 PHE A N 1
ATOM 874 C CA . PHE A 1 112 ? 1.656 12.263 -15.442 1.00 96.50 112 PHE A CA 1
ATOM 875 C C . PHE A 1 112 ? 2.483 13.543 -15.321 1.00 96.50 112 PHE A C 1
ATOM 877 O O . PHE A 1 112 ? 2.620 14.295 -16.282 1.00 96.50 112 PHE A O 1
ATOM 884 N N . ASN A 1 113 ? 3.097 13.757 -14.158 1.00 92.75 113 ASN A N 1
ATOM 885 C CA . ASN A 1 113 ? 3.957 14.909 -13.915 1.00 92.75 113 ASN A CA 1
ATOM 886 C C . ASN A 1 113 ? 5.431 14.502 -13.973 1.00 92.75 113 ASN A C 1
ATOM 888 O O . ASN A 1 113 ? 5.885 13.650 -13.199 1.00 92.75 113 ASN A O 1
ATOM 892 N N . GLN A 1 114 ? 6.182 15.155 -14.857 1.00 93.50 114 GLN A N 1
ATOM 893 C CA . GLN A 1 114 ? 7.607 14.901 -15.082 1.00 93.50 114 GLN A CA 1
ATOM 894 C C . GLN A 1 114 ? 8.525 15.768 -14.204 1.00 93.50 114 GLN A C 1
ATOM 896 O O . GLN A 1 114 ? 9.665 15.395 -13.949 1.00 93.50 114 GLN A O 1
ATOM 901 N N . THR A 1 115 ? 8.034 16.907 -13.712 1.00 91.31 115 THR A N 1
ATOM 902 C CA . THR A 1 115 ? 8.837 17.934 -13.023 1.00 91.31 115 THR A CA 1
ATOM 903 C C . THR A 1 115 ? 8.752 17.883 -11.495 1.00 91.31 115 THR A C 1
ATOM 905 O O . THR A 1 115 ? 9.359 18.712 -10.824 1.00 91.31 115 THR A O 1
ATOM 908 N N . ILE A 1 116 ? 8.016 16.923 -10.923 1.00 86.12 116 ILE A N 1
ATOM 909 C CA . ILE A 1 116 ? 7.806 16.837 -9.467 1.00 86.12 116 ILE A CA 1
ATOM 910 C C . ILE A 1 116 ? 8.955 16.111 -8.763 1.00 86.12 116 ILE A C 1
ATOM 912 O O . ILE A 1 116 ? 9.382 16.518 -7.683 1.00 86.12 116 ILE A O 1
ATOM 916 N N . THR A 1 117 ? 9.448 15.004 -9.323 1.00 82.25 117 THR A N 1
ATOM 917 C CA . THR A 1 117 ? 10.442 14.186 -8.618 1.00 82.25 117 THR A CA 1
ATOM 918 C C . THR A 1 117 ? 11.860 14.672 -8.916 1.00 82.25 117 THR A C 1
ATOM 920 O O . THR A 1 117 ? 12.262 14.798 -10.070 1.00 82.25 117 THR A O 1
ATOM 923 N N . ALA A 1 118 ? 12.664 14.885 -7.871 1.00 83.19 118 ALA A N 1
ATOM 924 C CA . ALA A 1 118 ? 14.063 15.305 -8.016 1.00 83.19 118 ALA A CA 1
ATOM 925 C C . ALA A 1 118 ? 14.936 14.283 -8.774 1.00 83.19 118 ALA A C 1
ATOM 927 O O . ALA A 1 118 ? 16.004 14.619 -9.273 1.00 83.19 118 ALA A O 1
ATOM 928 N N . THR A 1 119 ? 14.492 13.025 -8.854 1.00 87.06 119 THR A N 1
ATOM 929 C CA . THR A 1 119 ? 15.201 11.930 -9.529 1.00 87.06 119 THR A CA 1
ATOM 930 C C . THR A 1 119 ? 14.817 11.772 -11.001 1.00 87.06 119 THR A C 1
ATOM 932 O O . THR A 1 119 ? 15.346 10.882 -11.664 1.00 87.06 119 THR A O 1
ATOM 935 N N . GLY A 1 120 ? 13.889 12.590 -11.515 1.00 88.69 120 GLY A N 1
ATOM 936 C CA . GLY A 1 120 ? 13.413 12.524 -12.900 1.00 88.69 120 GLY A CA 1
ATOM 937 C C . GLY A 1 120 ? 12.403 11.404 -13.187 1.00 88.69 120 GLY A C 1
ATOM 938 O O . GLY A 1 120 ? 12.065 11.166 -14.343 1.00 88.69 120 GLY A O 1
ATOM 939 N N . ARG A 1 121 ? 11.897 10.705 -12.161 1.00 91.69 121 ARG A N 1
ATOM 940 C CA . ARG A 1 121 ? 10.786 9.748 -12.300 1.00 91.69 121 ARG A CA 1
ATOM 941 C C . ARG A 1 121 ? 9.469 10.472 -12.594 1.00 91.69 121 ARG A C 1
ATOM 943 O O . ARG A 1 121 ? 9.201 11.541 -12.043 1.00 91.69 121 ARG A O 1
ATOM 950 N N . LEU A 1 122 ? 8.602 9.835 -13.379 1.00 94.31 122 LEU A N 1
ATOM 951 C CA . LEU A 1 122 ? 7.214 10.273 -13.511 1.00 94.31 122 LEU A CA 1
ATOM 952 C C . LEU A 1 122 ? 6.473 10.075 -12.189 1.00 94.31 122 LEU A C 1
ATOM 954 O O . LEU A 1 122 ? 6.649 9.055 -11.518 1.00 94.31 122 LEU A O 1
ATOM 958 N N . SER A 1 123 ? 5.600 11.019 -11.867 1.00 93.56 123 SER A N 1
ATOM 959 C CA . SER A 1 123 ? 4.589 10.873 -10.819 1.00 93.56 123 SER A CA 1
ATOM 960 C C . SER A 1 123 ? 3.194 10.909 -11.436 1.00 93.56 123 SER A C 1
ATOM 962 O O . SER A 1 123 ? 3.013 11.491 -12.501 1.00 93.56 123 SER A O 1
ATOM 964 N N . SER A 1 124 ? 2.218 10.287 -10.783 1.00 95.00 124 SER A N 1
ATOM 965 C CA . SER A 1 124 ? 0.824 10.233 -11.231 1.00 95.00 124 SER A CA 1
ATOM 966 C C . SER A 1 124 ? -0.087 10.889 -10.193 1.00 95.00 124 SER A C 1
ATOM 968 O O . SER A 1 124 ? 0.022 10.596 -8.997 1.00 95.00 124 SER A O 1
ATOM 970 N N . THR A 1 125 ? -0.966 11.783 -10.642 1.00 93.12 125 THR A N 1
ATOM 971 C CA . THR A 1 125 ? -1.946 12.502 -9.812 1.00 93.12 125 THR A CA 1
ATOM 972 C C . THR A 1 125 ? -3.330 12.465 -10.457 1.00 93.12 125 THR A C 1
ATOM 974 O O . THR A 1 125 ? -3.445 12.285 -11.665 1.00 93.12 125 THR A O 1
ATOM 977 N N . GLU A 1 126 ? -4.368 12.620 -9.630 1.00 90.25 126 GLU A N 1
ATOM 978 C CA . GLU A 1 126 ? -5.768 12.790 -10.059 1.00 90.25 126 GLU A CA 1
ATOM 979 C C . GLU A 1 126 ? -6.280 11.748 -11.079 1.00 90.25 126 GLU A C 1
ATOM 981 O O . GLU A 1 126 ? -6.657 12.112 -12.187 1.00 90.25 126 GLU A O 1
ATOM 986 N N . PRO A 1 127 ? -6.324 10.446 -10.733 1.00 93.75 127 PRO A N 1
ATOM 987 C CA . PRO A 1 127 ? -5.839 9.810 -9.507 1.00 93.75 127 PRO A CA 1
ATOM 988 C C . PRO A 1 127 ? -4.418 9.247 -9.669 1.00 93.75 127 PRO A C 1
ATOM 990 O O . PRO A 1 127 ? -3.923 9.068 -10.779 1.00 93.75 127 PRO A O 1
ATOM 993 N N . ASN A 1 128 ? -3.758 8.902 -8.558 1.00 92.19 128 ASN A N 1
ATOM 994 C CA . ASN A 1 128 ? -2.452 8.237 -8.603 1.00 92.19 128 ASN A CA 1
ATOM 995 C C . ASN A 1 128 ? -2.596 6.743 -8.949 1.00 92.19 128 ASN A C 1
ATOM 997 O O . ASN A 1 128 ? -2.920 5.925 -8.086 1.00 92.19 128 ASN A O 1
ATOM 1001 N N . LEU A 1 129 ? -2.293 6.381 -10.197 1.00 92.62 129 LEU A N 1
ATOM 1002 C CA . LEU A 1 129 ? -2.364 5.002 -10.695 1.00 92.62 129 LEU A CA 1
ATOM 1003 C C . LEU A 1 129 ? -1.058 4.210 -10.510 1.00 92.62 129 LEU A C 1
ATOM 1005 O O . LEU A 1 129 ? -1.050 2.989 -10.657 1.00 92.62 129 LEU A O 1
ATOM 1009 N N . GLN A 1 130 ? 0.045 4.867 -10.142 1.00 91.94 130 GLN A N 1
ATOM 1010 C CA . GLN A 1 130 ? 1.326 4.194 -9.880 1.00 91.94 130 GLN A CA 1
ATOM 1011 C C . GLN A 1 130 ? 1.325 3.442 -8.542 1.00 91.94 130 GLN A C 1
ATOM 1013 O O . GLN A 1 130 ? 2.034 2.451 -8.381 1.00 91.94 130 GLN A O 1
ATOM 1018 N N . ASN A 1 131 ? 0.506 3.888 -7.587 1.00 88.69 131 ASN A N 1
ATOM 1019 C CA . ASN A 1 131 ? 0.435 3.337 -6.235 1.00 88.69 131 ASN A CA 1
ATOM 1020 C C . ASN A 1 131 ? -0.699 2.315 -6.041 1.00 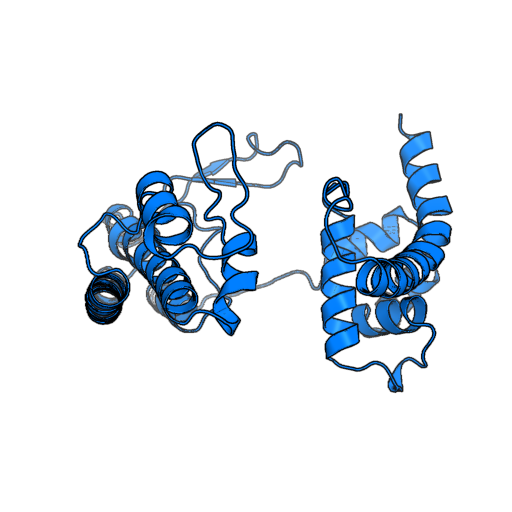88.69 131 ASN A C 1
ATOM 1022 O O . ASN A 1 131 ? -1.118 2.088 -4.905 1.00 88.69 131 ASN A O 1
ATOM 1026 N N . ILE A 1 132 ? -1.213 1.691 -7.108 1.00 87.75 132 ILE A N 1
ATOM 1027 C CA . ILE A 1 132 ? -2.237 0.640 -6.987 1.00 87.75 132 ILE A CA 1
ATOM 1028 C C . ILE A 1 132 ? -1.623 -0.607 -6.318 1.00 87.75 132 ILE A C 1
ATOM 1030 O O . ILE A 1 132 ? -0.650 -1.162 -6.846 1.00 87.75 132 ILE A O 1
ATOM 1034 N N . PRO A 1 133 ? -2.172 -1.082 -5.182 1.00 83.62 133 PRO A N 1
ATOM 1035 C CA . PRO A 1 133 ? -1.614 -2.199 -4.426 1.00 83.62 133 PRO A CA 1
ATOM 1036 C C . PRO A 1 133 ? -1.500 -3.495 -5.239 1.00 83.62 133 PRO A C 1
ATOM 1038 O O . PRO A 1 133 ? -2.312 -3.784 -6.108 1.00 83.62 133 PRO A O 1
ATOM 1041 N N . MET A 1 134 ? -0.467 -4.290 -4.936 1.00 78.31 134 MET A N 1
ATOM 1042 C CA . MET A 1 134 ? -0.134 -5.531 -5.667 1.00 78.31 134 MET A CA 1
ATOM 1043 C C . MET A 1 134 ? 0.171 -6.737 -4.778 1.00 78.31 134 MET A C 1
ATOM 1045 O O . MET A 1 134 ? 0.056 -7.892 -5.196 1.00 78.31 134 MET A O 1
ATOM 1049 N N . ARG A 1 135 ? 0.639 -6.476 -3.556 1.00 71.38 135 ARG A N 1
ATOM 1050 C CA . ARG A 1 135 ? 1.255 -7.501 -2.705 1.00 71.38 135 ARG A CA 1
ATOM 1051 C C . ARG A 1 135 ? 0.245 -8.362 -1.957 1.00 71.38 135 ARG A C 1
ATOM 1053 O O . ARG A 1 135 ? 0.614 -9.432 -1.498 1.00 71.38 135 ARG A O 1
ATOM 1060 N N . ILE A 1 136 ? -0.990 -7.893 -1.833 1.00 73.88 136 ILE A N 1
ATOM 1061 C CA . ILE A 1 136 ? -2.008 -8.479 -0.963 1.00 73.88 136 ILE A CA 1
ATOM 1062 C C . ILE A 1 136 ? -3.182 -8.888 -1.835 1.00 73.88 136 ILE A C 1
ATOM 1064 O O . ILE A 1 136 ? -3.494 -8.188 -2.795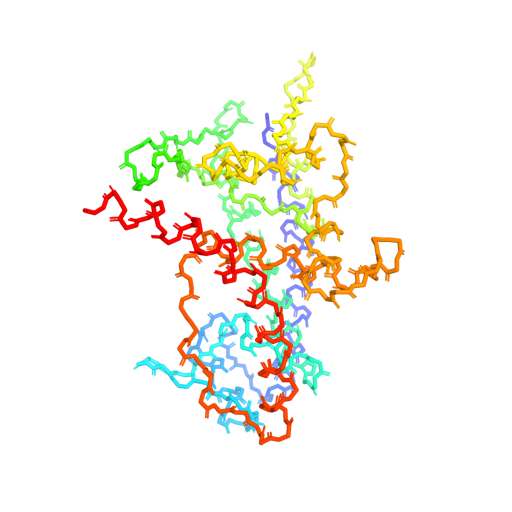 1.00 73.88 136 ILE A O 1
ATOM 1068 N N . GLU A 1 137 ? -3.804 -10.020 -1.521 1.00 79.00 137 GLU A N 1
ATOM 1069 C CA . GLU A 1 137 ? -4.868 -10.613 -2.330 1.00 79.00 137 GLU A CA 1
ATOM 1070 C C . GLU A 1 137 ? -6.021 -9.638 -2.586 1.00 79.00 137 GLU A C 1
ATOM 1072 O O . GLU A 1 137 ? -6.366 -9.394 -3.741 1.00 79.00 137 GLU A O 1
ATOM 1077 N N . LEU A 1 138 ? -6.514 -8.975 -1.536 1.00 73.69 138 LEU A N 1
ATOM 1078 C CA . LEU A 1 138 ? -7.524 -7.919 -1.655 1.00 73.69 138 LEU A CA 1
ATOM 1079 C C . LEU A 1 138 ? -7.044 -6.777 -2.561 1.00 73.69 138 LEU A C 1
ATOM 1081 O O . LEU A 1 138 ? -7.754 -6.352 -3.465 1.00 73.69 138 LEU A O 1
ATOM 1085 N N . GLY A 1 139 ? -5.780 -6.369 -2.426 1.00 74.62 139 GLY A N 1
ATOM 1086 C CA . GLY A 1 139 ? -5.161 -5.390 -3.319 1.00 74.62 139 GLY A CA 1
ATOM 1087 C C . GLY A 1 139 ? -5.067 -5.844 -4.780 1.00 74.62 139 GLY A C 1
ATOM 1088 O O . GLY A 1 139 ? -5.026 -5.000 -5.661 1.00 74.62 139 GLY A O 1
ATOM 1089 N N . ARG A 1 140 ? -5.066 -7.148 -5.081 1.00 80.62 140 ARG A N 1
ATOM 1090 C CA . ARG A 1 140 ? -5.114 -7.646 -6.468 1.00 80.62 140 ARG A CA 1
ATOM 1091 C C . ARG A 1 140 ? -6.521 -7.604 -7.048 1.00 80.62 140 ARG A C 1
ATOM 1093 O O . ARG A 1 140 ? -6.659 -7.435 -8.258 1.00 80.62 140 ARG A O 1
ATOM 1100 N N . LEU A 1 141 ? -7.553 -7.743 -6.215 1.00 83.69 141 LEU A N 1
ATOM 1101 C CA . LEU A 1 141 ? -8.944 -7.706 -6.670 1.00 83.69 141 LEU A CA 1
ATOM 1102 C C . LEU A 1 141 ? -9.291 -6.364 -7.304 1.00 83.69 141 LEU A C 1
ATOM 1104 O O . LEU A 1 141 ? -9.973 -6.349 -8.321 1.00 83.69 141 LEU A O 1
ATOM 1108 N N . ILE A 1 142 ? -8.733 -5.259 -6.805 1.00 87.56 142 ILE A N 1
ATOM 1109 C CA . ILE A 1 142 ? -8.993 -3.952 -7.409 1.00 87.56 142 ILE A CA 1
ATOM 1110 C C . ILE A 1 142 ? -8.508 -3.844 -8.856 1.00 87.56 142 ILE A C 1
ATOM 1112 O O . ILE A 1 142 ? -9.123 -3.163 -9.670 1.00 87.56 142 ILE A O 1
ATOM 1116 N N . ARG A 1 143 ? -7.436 -4.557 -9.226 1.00 87.38 143 ARG A N 1
ATOM 1117 C CA . ARG A 1 143 ? -6.949 -4.560 -10.610 1.00 87.38 143 ARG A CA 1
ATOM 1118 C C . ARG A 1 143 ? -7.942 -5.215 -11.564 1.00 87.38 143 ARG A C 1
ATOM 1120 O O . ARG A 1 143 ? -7.952 -4.856 -12.734 1.00 87.38 143 ARG A O 1
ATOM 1127 N N . LYS A 1 144 ? -8.811 -6.104 -11.068 1.00 87.75 144 LYS A N 1
ATOM 1128 C CA . LYS A 1 144 ? -9.892 -6.703 -11.864 1.00 87.75 144 LYS A CA 1
ATOM 1129 C C . LYS A 1 144 ? -10.962 -5.686 -12.263 1.00 87.75 144 LYS A C 1
ATOM 1131 O O . LYS A 1 144 ? -11.692 -5.940 -13.213 1.00 87.75 144 LYS A O 1
ATOM 1136 N N . ALA A 1 145 ? -11.038 -4.539 -11.585 1.00 90.81 145 ALA A N 1
ATOM 1137 C CA . ALA A 1 145 ? -11.921 -3.454 -11.994 1.00 90.81 145 ALA A CA 1
ATOM 1138 C C . ALA A 1 145 ? -11.405 -2.703 -13.233 1.00 90.81 145 ALA A C 1
ATOM 1140 O O . ALA A 1 145 ? -12.176 -2.011 -13.897 1.00 90.81 145 ALA A O 1
ATOM 1141 N N . PHE A 1 146 ? -10.121 -2.848 -13.575 1.00 92.56 146 PHE A N 1
ATOM 1142 C CA . PHE A 1 146 ? -9.566 -2.333 -14.819 1.00 92.56 146 PHE A CA 1
ATOM 1143 C C . PHE A 1 146 ? -9.717 -3.400 -15.898 1.00 92.56 146 PHE A C 1
ATOM 1145 O O . PHE A 1 146 ? -9.173 -4.496 -15.794 1.00 92.56 146 PHE A O 1
ATOM 1152 N N . LEU A 1 147 ? -10.455 -3.058 -16.947 1.00 93.06 147 LEU A N 1
ATOM 1153 C CA . LEU A 1 147 ? -10.780 -3.937 -18.061 1.00 93.06 147 LEU A CA 1
ATOM 1154 C C . LEU A 1 147 ? -10.211 -3.364 -19.365 1.00 93.06 147 LEU A C 1
ATOM 1156 O O . LEU A 1 147 ? -10.277 -2.140 -19.586 1.00 93.06 147 LEU A O 1
ATOM 1160 N N . PRO A 1 148 ? -9.658 -4.209 -20.253 1.00 94.25 148 PRO A N 1
ATOM 1161 C CA . PRO A 1 148 ? -9.268 -3.753 -21.574 1.00 94.25 148 PRO A CA 1
ATOM 1162 C C . PRO A 1 148 ? -10.517 -3.341 -22.364 1.00 94.25 148 PRO A C 1
ATOM 1164 O O . PRO A 1 148 ? -11.643 -3.730 -22.053 1.00 94.25 148 PRO A O 1
ATOM 1167 N N . LYS A 1 149 ? -10.334 -2.511 -23.393 1.00 93.50 149 LYS A N 1
ATOM 1168 C CA . LYS A 1 149 ? -11.418 -2.227 -24.345 1.00 93.50 149 LYS A CA 1
ATOM 1169 C C . LYS A 1 149 ? -11.800 -3.530 -25.066 1.00 93.50 149 LYS A C 1
ATOM 1171 O O . LYS A 1 149 ? -10.936 -4.369 -25.294 1.00 93.50 149 LYS A O 1
ATOM 1176 N N . THR A 1 150 ? -13.061 -3.686 -25.467 1.00 93.31 150 THR A N 1
ATOM 1177 C CA . THR A 1 150 ? -13.515 -4.830 -26.276 1.00 93.31 150 THR A CA 1
ATOM 1178 C C . THR A 1 150 ? -12.615 -5.051 -27.492 1.00 93.31 150 THR A C 1
ATOM 1180 O O . THR A 1 150 ? -12.357 -4.109 -28.242 1.00 93.31 150 THR A O 1
ATOM 1183 N N . GLY A 1 151 ? -12.140 -6.287 -27.672 1.00 96.31 151 GLY A N 1
ATOM 1184 C CA . GLY A 1 151 ? -11.194 -6.660 -28.730 1.00 96.31 151 GLY A CA 1
ATOM 1185 C C . GLY A 1 151 ? -9.720 -6.381 -28.408 1.00 96.31 151 GLY A C 1
ATOM 1186 O O . GLY A 1 151 ? -8.867 -6.624 -29.254 1.00 96.31 151 GLY A O 1
ATOM 1187 N N . PHE A 1 152 ? -9.404 -5.887 -27.207 1.00 96.56 152 PHE A N 1
ATOM 1188 C CA . PHE A 1 152 ? -8.039 -5.607 -26.756 1.00 96.56 152 PHE A CA 1
ATOM 1189 C C . PHE A 1 152 ? -7.670 -6.455 -25.536 1.00 96.56 152 PHE A C 1
ATOM 1191 O O . PHE A 1 152 ? -8.527 -6.977 -24.823 1.00 96.56 152 PHE A O 1
ATOM 1198 N N . VAL A 1 153 ? -6.368 -6.529 -25.267 1.00 95.50 153 VAL A N 1
ATOM 1199 C CA . VAL A 1 153 ? -5.785 -7.146 -24.071 1.00 95.50 153 VAL A CA 1
ATOM 1200 C C . VAL A 1 153 ? -4.838 -6.160 -23.393 1.00 95.50 153 VAL A C 1
ATOM 1202 O O . VAL A 1 153 ? -4.337 -5.234 -24.033 1.00 95.50 153 VAL A O 1
ATOM 1205 N N . PHE A 1 154 ? -4.587 -6.347 -22.098 1.00 93.38 154 PHE A N 1
ATOM 1206 C CA . PHE A 1 154 ? -3.500 -5.639 -21.426 1.00 93.38 154 PHE A CA 1
ATOM 1207 C C . PHE A 1 154 ? -2.170 -6.345 -21.671 1.00 93.38 154 PHE A C 1
ATOM 1209 O O . PHE A 1 154 ? -2.100 -7.573 -21.658 1.00 93.38 154 PHE A O 1
ATOM 1216 N N . VAL A 1 155 ? -1.117 -5.551 -21.851 1.00 94.62 155 VAL A N 1
ATOM 1217 C CA . VAL A 1 155 ? 0.269 -6.013 -21.912 1.00 94.62 155 VAL A CA 1
ATOM 1218 C C . VAL A 1 155 ? 1.014 -5.345 -20.766 1.00 94.62 155 VAL A C 1
ATOM 1220 O O . VAL A 1 155 ? 0.947 -4.127 -20.618 1.00 94.62 155 VAL A O 1
ATOM 1223 N N . ASP A 1 156 ? 1.690 -6.150 -19.953 1.00 91.00 156 ASP A N 1
ATOM 1224 C CA . ASP A 1 156 ? 2.529 -5.686 -18.851 1.00 91.00 156 ASP A CA 1
ATOM 1225 C C . ASP A 1 156 ? 3.983 -6.072 -19.130 1.00 91.00 156 ASP A C 1
ATOM 1227 O O . ASP A 1 156 ? 4.269 -7.203 -19.529 1.00 91.00 156 ASP A O 1
ATOM 1231 N N . ALA A 1 157 ? 4.892 -5.120 -18.945 1.00 93.81 157 ALA A N 1
ATOM 1232 C CA . ALA A 1 157 ? 6.319 -5.298 -19.159 1.00 93.81 157 ALA A CA 1
ATOM 1233 C C . ALA A 1 157 ? 7.081 -4.521 -18.083 1.00 93.81 157 ALA A C 1
ATOM 1235 O O . ALA A 1 157 ? 7.059 -3.291 -18.055 1.00 93.81 157 ALA A O 1
ATOM 1236 N N . ASP A 1 158 ? 7.770 -5.255 -17.211 1.00 91.50 158 ASP A N 1
ATOM 1237 C CA . ASP A 1 158 ? 8.577 -4.699 -16.127 1.00 91.50 158 ASP A CA 1
ATOM 1238 C C . ASP A 1 158 ? 10.042 -5.109 -16.300 1.00 91.50 158 ASP A C 1
ATOM 1240 O O . ASP A 1 158 ? 10.368 -6.262 -16.608 1.00 91.50 158 ASP A O 1
ATOM 1244 N N . TYR A 1 159 ? 10.951 -4.159 -16.091 1.00 92.62 159 TYR A N 1
ATOM 1245 C CA . TYR A 1 159 ? 12.372 -4.450 -16.143 1.00 92.62 159 TYR A CA 1
ATOM 1246 C C . TYR A 1 159 ? 12.785 -5.280 -14.927 1.00 92.62 159 TYR A C 1
ATOM 1248 O O . TYR A 1 159 ? 12.720 -4.837 -13.780 1.00 92.62 159 TYR A O 1
ATOM 1256 N N . SER A 1 160 ? 13.348 -6.461 -15.182 1.00 88.44 160 SER A N 1
ATOM 1257 C CA . SER A 1 160 ? 13.880 -7.322 -14.126 1.00 88.44 160 SER A CA 1
ATOM 1258 C C . SER A 1 160 ? 15.032 -6.643 -13.374 1.00 88.44 160 SER A C 1
ATOM 1260 O O . SER A 1 160 ? 16.173 -6.629 -13.839 1.00 88.44 160 SER A O 1
ATOM 1262 N N . GLN A 1 161 ? 14.726 -6.102 -12.189 1.00 86.94 161 GLN A N 1
ATOM 1263 C CA . GLN A 1 161 ? 15.689 -5.524 -11.242 1.00 86.94 161 GLN A CA 1
ATOM 1264 C C . GLN A 1 161 ? 16.523 -4.368 -11.830 1.00 86.94 161 GLN A C 1
ATOM 1266 O O . GLN A 1 161 ? 17.732 -4.295 -11.602 1.00 86.94 161 GLN A O 1
ATOM 1271 N N . ILE A 1 162 ? 15.893 -3.457 -12.581 1.00 92.56 162 ILE A N 1
ATOM 1272 C CA . ILE A 1 162 ? 16.600 -2.382 -13.303 1.00 92.56 162 ILE A CA 1
ATOM 1273 C C . ILE A 1 162 ? 17.552 -1.562 -12.429 1.00 92.56 162 ILE A C 1
ATOM 1275 O O . ILE A 1 162 ? 18.677 -1.298 -12.841 1.00 92.56 162 ILE A O 1
ATOM 1279 N N . GLU A 1 163 ? 17.153 -1.218 -11.203 1.00 87.50 163 GLU A N 1
ATOM 1280 C CA . GLU A 1 163 ? 17.976 -0.411 -10.294 1.00 87.50 163 GLU A CA 1
ATOM 1281 C C . GLU A 1 163 ? 19.308 -1.096 -9.957 1.00 87.50 163 GLU A C 1
ATOM 1283 O O . GLU A 1 163 ? 20.355 -0.451 -9.958 1.00 87.50 163 GLU A O 1
ATOM 1288 N N . LEU A 1 164 ? 19.294 -2.415 -9.735 1.00 84.81 164 LEU A N 1
ATOM 1289 C CA . LEU A 1 164 ? 20.506 -3.183 -9.449 1.00 84.81 164 LEU A CA 1
ATOM 1290 C C . LEU A 1 164 ? 21.371 -3.396 -10.693 1.00 84.81 164 LEU A C 1
ATOM 1292 O O . LEU A 1 164 ? 22.594 -3.441 -10.583 1.00 84.81 164 LEU A O 1
ATOM 1296 N N . ARG A 1 165 ? 20.761 -3.482 -11.878 1.00 90.44 165 ARG A N 1
ATOM 1297 C CA . ARG A 1 165 ? 21.502 -3.546 -13.146 1.00 90.44 165 ARG A CA 1
ATOM 1298 C C . ARG A 1 165 ? 22.213 -2.231 -13.447 1.00 90.44 165 ARG A C 1
ATOM 1300 O O . ARG A 1 165 ? 23.391 -2.246 -13.791 1.00 90.44 165 ARG A O 1
ATOM 1307 N N . VAL A 1 166 ? 21.525 -1.100 -13.266 1.00 90.50 166 VAL A N 1
ATOM 1308 C CA . VAL A 1 166 ? 22.137 0.233 -13.376 1.00 90.50 166 VAL A CA 1
ATOM 1309 C C . VAL A 1 166 ? 23.247 0.383 -12.342 1.00 90.50 166 VAL A C 1
ATOM 1311 O O . VAL A 1 166 ? 24.327 0.856 -12.678 1.00 90.50 166 VAL A O 1
ATOM 1314 N N . LEU A 1 167 ? 23.026 -0.085 -11.112 1.00 84.88 167 LEU A N 1
ATOM 1315 C CA . LEU A 1 167 ? 24.054 -0.074 -10.080 1.00 84.88 167 LEU A CA 1
ATOM 1316 C C . LEU A 1 167 ? 25.296 -0.876 -10.489 1.00 84.88 167 LEU A C 1
ATOM 1318 O O . LEU A 1 167 ? 26.395 -0.350 -10.363 1.00 84.88 167 LEU A O 1
ATOM 1322 N N . ALA A 1 168 ? 25.130 -2.102 -10.991 1.00 86.44 168 ALA A N 1
ATOM 1323 C CA . ALA A 1 168 ? 26.238 -2.939 -11.454 1.00 86.44 168 ALA A CA 1
ATOM 1324 C C . ALA A 1 168 ? 27.039 -2.267 -12.574 1.00 86.44 168 ALA A C 1
ATOM 1326 O O . ALA A 1 168 ? 28.267 -2.285 -12.557 1.00 86.44 168 ALA A O 1
ATOM 1327 N N . HIS A 1 169 ? 26.343 -1.629 -13.516 1.00 90.50 169 HIS A N 1
ATOM 1328 C CA . HIS A 1 169 ? 26.980 -0.880 -14.591 1.00 90.50 169 HIS A CA 1
ATOM 1329 C C . HIS A 1 169 ? 27.762 0.336 -14.071 1.00 90.50 169 HIS A C 1
ATOM 1331 O O . HIS A 1 169 ? 28.915 0.527 -14.445 1.00 90.50 169 HIS A O 1
ATOM 1337 N N . LEU A 1 170 ? 27.158 1.144 -13.193 1.00 86.12 170 LEU A N 1
ATOM 1338 C CA . LEU A 1 170 ? 27.780 2.363 -12.668 1.00 86.12 170 LEU A CA 1
ATOM 1339 C C . LEU A 1 170 ? 28.926 2.084 -11.689 1.00 86.12 170 LEU A C 1
ATOM 1341 O O . LEU A 1 170 ? 29.859 2.883 -11.615 1.00 86.12 170 LEU A O 1
ATOM 1345 N N . SER A 1 171 ? 28.852 0.993 -10.921 1.00 85.19 171 SER A N 1
ATOM 1346 C CA . SER A 1 171 ? 29.893 0.619 -9.960 1.00 85.19 171 SER A CA 1
ATOM 1347 C C . SER A 1 171 ? 31.092 -0.067 -10.608 1.00 85.19 171 SER A C 1
ATOM 1349 O O . SER A 1 171 ? 32.171 -0.050 -10.020 1.00 85.19 171 SER A O 1
ATOM 1351 N N . GLY A 1 172 ? 30.910 -0.695 -11.776 1.00 85.94 172 GLY A N 1
ATOM 1352 C CA . GLY A 1 172 ? 31.938 -1.522 -12.407 1.00 85.94 172 GLY A CA 1
ATOM 1353 C C . GLY A 1 172 ? 32.275 -2.794 -11.619 1.00 85.94 172 GLY A C 1
ATOM 1354 O O . GLY A 1 172 ? 33.350 -3.353 -11.806 1.00 85.94 172 GLY A O 1
ATOM 1355 N N . ASP A 1 173 ? 31.398 -3.249 -10.715 1.00 84.00 173 ASP A N 1
ATOM 1356 C CA . ASP A 1 173 ? 31.632 -4.465 -9.927 1.00 84.00 173 ASP A CA 1
ATOM 1357 C C . ASP A 1 173 ? 31.537 -5.706 -10.829 1.00 84.00 173 ASP A C 1
ATOM 1359 O O . ASP A 1 173 ? 30.444 -6.151 -11.187 1.00 84.00 173 ASP A O 1
ATOM 1363 N N . GLU A 1 174 ? 32.694 -6.265 -11.193 1.00 87.94 174 GLU A N 1
ATOM 1364 C CA . GLU A 1 174 ? 32.806 -7.415 -12.097 1.00 87.94 174 GLU A CA 1
ATOM 1365 C C . GLU A 1 174 ? 31.988 -8.618 -11.623 1.00 87.94 174 GLU A C 1
ATOM 1367 O O . GLU A 1 174 ? 31.326 -9.257 -12.438 1.00 87.94 174 GLU A O 1
ATOM 1372 N N . LYS A 1 175 ? 31.942 -8.883 -10.309 1.00 81.75 175 LYS A N 1
ATOM 1373 C CA . LYS A 1 175 ? 31.174 -10.010 -9.758 1.00 81.75 175 LYS A CA 1
ATOM 1374 C C . LYS A 1 175 ? 29.675 -9.785 -9.905 1.00 81.75 175 LYS A C 1
ATOM 1376 O O . LYS A 1 175 ? 28.935 -10.725 -10.185 1.00 81.75 175 LYS A O 1
ATOM 1381 N N . LEU A 1 176 ? 29.215 -8.550 -9.704 1.00 80.94 176 LEU A N 1
ATOM 1382 C CA . LEU A 1 176 ? 27.803 -8.198 -9.847 1.00 80.94 176 LEU A CA 1
ATOM 1383 C C . LEU A 1 176 ? 27.369 -8.205 -11.321 1.00 80.94 176 LEU A C 1
ATOM 1385 O O . LEU A 1 176 ? 26.279 -8.677 -11.645 1.00 80.94 176 LEU A O 1
ATOM 1389 N N . ILE A 1 177 ? 28.232 -7.725 -12.218 1.00 88.06 177 ILE A N 1
ATOM 1390 C CA . ILE A 1 177 ? 28.014 -7.764 -13.669 1.00 88.06 177 ILE A CA 1
ATOM 1391 C C . ILE A 1 177 ? 27.977 -9.213 -14.165 1.00 88.06 177 ILE A C 1
ATOM 1393 O O . ILE A 1 177 ? 27.064 -9.584 -14.904 1.00 88.06 177 ILE A O 1
ATOM 1397 N N . GLU A 1 178 ? 28.936 -10.040 -13.752 1.00 88.69 178 GLU A N 1
ATOM 1398 C CA . GLU A 1 178 ? 29.009 -11.450 -14.130 1.00 88.69 178 GLU A CA 1
ATOM 1399 C C . GLU A 1 178 ? 27.801 -12.239 -13.613 1.00 88.69 178 GLU A C 1
ATOM 1401 O O . GLU A 1 178 ? 27.200 -12.999 -14.372 1.00 88.69 178 GLU A O 1
ATOM 1406 N N . ALA A 1 179 ? 27.355 -11.981 -12.379 1.00 87.25 179 ALA A N 1
ATOM 1407 C CA . ALA A 1 179 ? 26.131 -12.576 -11.847 1.00 87.25 179 ALA A CA 1
ATOM 1408 C C . ALA A 1 179 ? 24.907 -12.273 -12.734 1.00 87.25 179 ALA A C 1
ATOM 1410 O O . ALA A 1 179 ? 24.097 -13.164 -12.991 1.00 87.25 179 ALA A O 1
ATOM 1411 N N . TYR A 1 180 ? 24.791 -11.049 -13.268 1.00 88.75 180 TYR A N 1
ATOM 1412 C CA . TYR A 1 180 ? 23.725 -10.704 -14.214 1.00 88.75 180 TYR A CA 1
ATOM 1413 C C . TYR A 1 180 ? 23.901 -11.326 -15.605 1.00 88.75 180 TYR A C 1
ATOM 1415 O O . TYR A 1 180 ? 22.894 -11.688 -16.216 1.00 88.75 180 TYR A O 1
ATOM 1423 N N . ARG A 1 181 ? 25.136 -11.455 -16.108 1.00 90.31 181 ARG A N 1
ATOM 1424 C CA . ARG A 1 181 ? 25.436 -12.107 -17.400 1.00 90.31 181 ARG A CA 1
ATOM 1425 C C . ARG A 1 181 ? 25.137 -13.604 -17.371 1.00 90.31 181 ARG A C 1
ATOM 1427 O O . ARG A 1 181 ? 24.602 -14.131 -18.338 1.00 90.31 181 ARG A O 1
ATOM 1434 N N . ASN A 1 182 ? 25.406 -14.247 -16.240 1.00 90.75 182 ASN A N 1
ATOM 1435 C CA . ASN A 1 182 ? 25.195 -15.677 -16.027 1.00 90.75 182 ASN A CA 1
ATOM 1436 C C . ASN A 1 182 ? 23.802 -16.003 -15.455 1.00 90.75 182 ASN A C 1
ATOM 1438 O O . ASN A 1 182 ? 23.577 -17.125 -15.007 1.00 90.75 182 ASN A O 1
ATOM 1442 N N . ALA A 1 183 ? 22.877 -15.032 -15.426 1.00 86.69 183 ALA A N 1
ATOM 1443 C CA . ALA A 1 183 ? 21.515 -15.179 -14.899 1.00 86.69 183 ALA A CA 1
ATOM 1444 C C . ALA A 1 183 ? 21.437 -15.779 -13.474 1.00 86.69 183 ALA A C 1
ATOM 1446 O O . ALA A 1 183 ? 20.485 -16.479 -13.129 1.00 86.69 183 ALA A O 1
ATOM 1447 N N . GLN A 1 184 ? 22.431 -15.492 -12.630 1.00 83.25 184 GLN A N 1
ATOM 1448 C CA . GLN A 1 184 ? 22.475 -15.972 -11.250 1.00 83.25 184 GLN A CA 1
ATOM 1449 C C . GLN A 1 184 ? 21.478 -15.214 -10.360 1.00 83.25 184 GLN A C 1
ATOM 1451 O O . GLN A 1 184 ? 21.180 -14.036 -10.581 1.00 83.25 184 GLN A O 1
ATOM 1456 N N . ASP A 1 185 ? 20.978 -15.867 -9.304 1.00 83.62 185 ASP A N 1
ATOM 1457 C CA . ASP A 1 185 ? 20.125 -15.200 -8.315 1.00 83.62 185 ASP A CA 1
ATOM 1458 C C . ASP A 1 185 ? 20.953 -14.196 -7.509 1.00 83.62 185 ASP A C 1
ATOM 1460 O O . ASP A 1 185 ? 21.637 -14.549 -6.549 1.00 83.62 185 ASP A O 1
ATOM 1464 N N . ILE A 1 186 ? 20.837 -12.921 -7.879 1.00 81.56 186 ILE A N 1
ATOM 1465 C CA . ILE A 1 186 ? 21.610 -11.835 -7.280 1.00 81.56 186 ILE A CA 1
ATOM 1466 C C . ILE A 1 186 ? 21.426 -11.734 -5.766 1.00 81.56 186 ILE A C 1
ATOM 1468 O O . ILE A 1 186 ? 22.362 -11.387 -5.054 1.00 81.56 186 ILE A O 1
ATOM 1472 N N . HIS A 1 187 ? 20.237 -12.052 -5.246 1.00 81.69 187 HIS A N 1
ATOM 1473 C CA . HIS A 1 187 ? 19.964 -11.964 -3.817 1.00 81.69 187 HIS A CA 1
ATOM 1474 C C . HIS A 1 187 ? 20.619 -13.117 -3.066 1.00 81.69 187 HIS A C 1
ATOM 1476 O O . HIS A 1 187 ? 21.117 -12.900 -1.961 1.00 81.69 187 HIS A O 1
ATOM 1482 N N . ARG A 1 188 ? 20.661 -14.316 -3.660 1.00 82.88 188 ARG A N 1
ATOM 1483 C CA . ARG A 1 188 ? 21.450 -15.432 -3.126 1.00 82.88 188 ARG A CA 1
ATOM 1484 C C . ARG A 1 188 ? 22.945 -15.156 -3.242 1.00 82.88 188 ARG A C 1
ATOM 1486 O O . ARG A 1 188 ? 23.647 -15.359 -2.261 1.00 82.88 188 ARG A O 1
ATOM 1493 N N . THR A 1 189 ? 23.420 -14.590 -4.351 1.00 79.94 189 THR A N 1
ATOM 1494 C CA . THR A 1 189 ? 24.826 -14.182 -4.511 1.00 79.94 189 THR A CA 1
ATOM 1495 C C . THR A 1 189 ? 25.223 -13.155 -3.455 1.00 79.94 189 THR A C 1
ATOM 1497 O O . THR A 1 189 ? 26.218 -13.340 -2.755 1.00 79.94 189 THR A O 1
ATOM 1500 N N . THR A 1 190 ? 24.417 -12.106 -3.257 1.00 76.44 190 THR A N 1
ATOM 1501 C CA . THR A 1 190 ? 24.661 -11.126 -2.192 1.00 76.44 190 THR A CA 1
ATOM 1502 C C . THR A 1 190 ? 24.613 -11.784 -0.814 1.00 76.44 190 THR A C 1
ATOM 1504 O O . THR A 1 190 ? 25.497 -11.539 0.000 1.00 76.44 190 THR A O 1
ATOM 1507 N N . ALA A 1 191 ? 23.611 -12.623 -0.532 1.00 80.00 191 ALA A N 1
ATOM 1508 C CA . ALA A 1 191 ? 23.485 -13.301 0.756 1.00 80.00 191 ALA A CA 1
ATOM 1509 C C . ALA A 1 191 ? 24.687 -14.210 1.049 1.00 80.00 191 ALA A C 1
ATOM 1511 O O . ALA A 1 191 ? 25.248 -14.129 2.135 1.00 80.00 191 ALA A O 1
ATOM 1512 N N . SER A 1 192 ? 25.121 -15.015 0.081 1.00 81.62 192 SER A N 1
ATOM 1513 C CA . SER A 1 192 ? 26.307 -15.870 0.176 1.00 81.62 192 SER A CA 1
ATOM 1514 C C . SER A 1 192 ? 27.550 -15.053 0.537 1.00 81.62 192 SER A C 1
ATOM 1516 O O . SER A 1 192 ? 28.246 -15.370 1.502 1.00 81.62 192 SER A O 1
ATOM 1518 N N . GLN A 1 193 ? 27.772 -13.926 -0.146 1.00 76.50 193 GLN A N 1
ATOM 1519 C CA . GLN A 1 193 ? 28.904 -13.035 0.128 1.00 76.50 193 GLN A CA 1
ATOM 1520 C C . GLN A 1 193 ? 28.823 -12.356 1.503 1.00 76.50 193 GLN A C 1
ATOM 1522 O O . GLN A 1 193 ? 29.842 -12.157 2.159 1.00 76.50 193 GLN A O 1
ATOM 1527 N N . VAL A 1 194 ? 27.616 -11.984 1.927 1.00 73.69 194 VAL A N 1
ATOM 1528 C CA . VAL A 1 194 ? 27.336 -11.277 3.182 1.00 73.69 194 VAL A CA 1
ATOM 1529 C C . VAL A 1 194 ? 27.425 -12.195 4.402 1.00 73.69 194 VAL A C 1
ATOM 1531 O O . VAL A 1 194 ? 27.947 -11.797 5.443 1.00 73.69 194 VAL A O 1
ATOM 1534 N N . PHE A 1 195 ? 26.890 -13.408 4.290 1.00 72.75 195 PHE A N 1
ATOM 1535 C CA . PHE A 1 195 ? 26.862 -14.397 5.366 1.00 72.75 195 PHE A CA 1
ATOM 1536 C C . PHE A 1 195 ? 28.069 -15.340 5.329 1.00 72.75 195 PHE A C 1
ATOM 1538 O O . PHE A 1 195 ? 28.227 -16.123 6.260 1.00 72.75 195 PHE A O 1
ATOM 1545 N N . HIS A 1 196 ? 28.927 -15.229 4.308 1.00 79.38 196 HIS A N 1
ATOM 1546 C CA . HIS A 1 196 ? 30.085 -16.095 4.081 1.00 79.38 196 HIS A CA 1
ATOM 1547 C C . HIS A 1 196 ? 29.717 -17.586 4.051 1.00 79.38 196 HIS A C 1
ATOM 1549 O O . HIS A 1 196 ? 30.413 -18.413 4.633 1.00 79.38 196 HIS A O 1
ATOM 1555 N N . ILE A 1 197 ? 28.617 -17.910 3.371 1.00 86.56 197 ILE A N 1
ATOM 1556 C CA . ILE A 1 197 ? 28.133 -19.282 3.171 1.00 86.56 197 ILE A CA 1
ATOM 1557 C C . ILE A 1 197 ? 28.120 -19.622 1.679 1.00 86.56 197 ILE A C 1
ATOM 1559 O O . ILE A 1 197 ? 27.953 -18.705 0.866 1.00 86.56 197 ILE A O 1
ATOM 1563 N N . PRO A 1 198 ? 28.277 -20.898 1.295 1.00 87.88 198 PRO A N 1
ATOM 1564 C CA . PRO A 1 198 ? 28.096 -21.342 -0.084 1.00 87.88 198 PRO A CA 1
ATOM 1565 C C . PRO A 1 198 ? 26.748 -20.894 -0.676 1.00 87.88 198 PRO A C 1
ATOM 1567 O O . PRO A 1 198 ? 25.760 -20.721 0.040 1.00 87.88 198 PRO A O 1
ATOM 1570 N N . PHE A 1 199 ? 26.713 -20.638 -1.986 1.00 82.75 199 PHE A N 1
ATOM 1571 C CA . PHE A 1 199 ? 25.533 -20.101 -2.685 1.00 82.75 199 PHE A CA 1
ATOM 1572 C C . PHE A 1 199 ? 24.298 -21.009 -2.555 1.00 82.75 199 PHE A C 1
ATOM 1574 O O . PHE A 1 199 ? 23.167 -20.538 -2.405 1.00 82.75 199 PHE A O 1
ATOM 1581 N N . ASP A 1 200 ? 24.536 -22.310 -2.607 1.00 88.44 200 ASP A N 1
ATOM 1582 C CA . ASP A 1 200 ? 23.587 -23.406 -2.451 1.00 88.44 200 ASP A CA 1
ATOM 1583 C C . ASP A 1 200 ? 23.067 -23.551 -1.013 1.00 88.44 200 ASP A C 1
ATOM 1585 O O . ASP A 1 200 ? 21.902 -23.895 -0.821 1.00 88.44 200 ASP A O 1
ATOM 1589 N N . GLU A 1 201 ? 23.859 -23.166 -0.012 1.00 88.56 201 GLU A N 1
ATOM 1590 C CA . GLU A 1 201 ? 23.463 -23.180 1.404 1.00 88.56 201 GLU A CA 1
ATOM 1591 C C . GLU A 1 201 ? 22.662 -21.938 1.839 1.00 88.56 201 GLU A C 1
ATOM 1593 O O . GLU A 1 201 ? 22.194 -21.846 2.979 1.00 88.56 201 GLU A O 1
ATOM 1598 N N . VAL A 1 202 ? 22.464 -20.960 0.946 1.00 87.38 202 VAL A N 1
ATOM 1599 C CA . VAL A 1 202 ? 21.676 -19.762 1.260 1.00 87.38 202 VAL A CA 1
ATOM 1600 C C . VAL A 1 202 ? 20.214 -20.132 1.508 1.00 87.38 202 VAL A C 1
ATOM 1602 O O . VAL A 1 202 ? 19.476 -20.526 0.602 1.00 87.38 202 VAL A O 1
ATOM 1605 N N . THR A 1 203 ? 19.758 -19.894 2.736 1.00 86.69 203 THR A N 1
ATOM 1606 C CA . THR A 1 203 ? 18.352 -20.063 3.120 1.00 86.69 203 THR A CA 1
ATOM 1607 C C . THR A 1 203 ? 17.465 -18.960 2.532 1.00 86.69 203 THR A C 1
ATOM 1609 O O . THR A 1 203 ? 17.890 -17.816 2.330 1.00 86.69 203 THR A O 1
ATOM 1612 N N . ASP A 1 204 ? 16.173 -19.242 2.348 1.00 85.19 204 ASP A N 1
ATOM 1613 C CA . ASP A 1 204 ? 15.212 -18.245 1.852 1.00 85.19 204 ASP A CA 1
ATOM 1614 C C . ASP A 1 204 ? 15.047 -17.044 2.790 1.00 85.19 204 ASP A C 1
ATOM 1616 O O . ASP A 1 204 ? 14.729 -15.934 2.353 1.00 85.19 204 ASP A O 1
ATOM 1620 N N . LEU A 1 205 ? 15.281 -17.227 4.093 1.00 78.19 205 LEU A N 1
ATOM 1621 C CA . LEU A 1 205 ? 15.314 -16.120 5.044 1.00 78.19 205 LEU A CA 1
ATOM 1622 C C . LEU A 1 205 ? 16.523 -15.204 4.792 1.00 78.19 205 LEU A C 1
ATOM 1624 O O . LEU A 1 205 ? 16.363 -13.985 4.736 1.00 78.19 205 LEU A O 1
ATOM 1628 N N . GLN A 1 206 ? 17.715 -15.769 4.581 1.00 78.50 206 GLN A N 1
ATOM 1629 C CA . GLN A 1 206 ? 18.924 -14.997 4.261 1.00 78.50 206 GLN A CA 1
ATOM 1630 C C . GLN A 1 206 ? 18.795 -14.277 2.917 1.00 78.50 206 GLN A C 1
ATOM 1632 O O . GLN A 1 206 ? 19.114 -13.091 2.828 1.00 78.50 206 GLN A O 1
ATOM 1637 N N . ARG A 1 207 ? 18.237 -14.946 1.904 1.00 82.19 207 ARG A N 1
ATOM 1638 C CA . ARG A 1 207 ? 17.915 -14.344 0.606 1.00 82.19 207 ARG A CA 1
ATOM 1639 C C . ARG A 1 207 ? 16.952 -13.159 0.742 1.00 82.19 207 ARG A C 1
ATOM 1641 O O . ARG A 1 207 ? 17.199 -12.095 0.174 1.00 82.19 207 ARG A O 1
ATOM 1648 N N . ARG A 1 208 ? 15.864 -13.309 1.513 1.00 74.12 208 ARG A N 1
ATOM 1649 C CA . ARG A 1 208 ? 14.901 -12.221 1.784 1.00 74.12 208 ARG A CA 1
ATOM 1650 C C . ARG A 1 208 ? 15.552 -11.041 2.506 1.00 74.12 208 ARG A C 1
ATOM 1652 O O . ARG A 1 208 ? 15.301 -9.894 2.140 1.00 74.12 208 ARG A O 1
ATOM 1659 N N . ASN A 1 209 ? 16.423 -11.310 3.476 1.00 72.62 209 ASN A N 1
ATOM 1660 C CA . ASN A 1 209 ? 17.155 -10.266 4.193 1.00 72.62 209 ASN A CA 1
ATOM 1661 C C . ASN A 1 209 ? 18.141 -9.524 3.277 1.00 72.62 209 ASN A C 1
ATOM 1663 O O . ASN A 1 209 ? 18.190 -8.297 3.307 1.00 72.62 209 ASN A O 1
ATOM 1667 N N . ALA A 1 210 ? 18.878 -10.238 2.421 1.00 73.62 210 ALA A N 1
ATOM 1668 C CA . ALA A 1 210 ? 19.785 -9.627 1.447 1.00 73.62 210 ALA A CA 1
ATOM 1669 C C . ALA A 1 210 ? 19.035 -8.762 0.424 1.00 73.62 210 ALA A C 1
ATOM 1671 O O . ALA A 1 210 ? 19.482 -7.664 0.101 1.00 73.62 210 ALA A O 1
ATOM 1672 N N . LYS A 1 211 ? 17.844 -9.195 -0.013 1.00 73.38 211 LYS A N 1
ATOM 1673 C CA . LYS A 1 211 ? 16.944 -8.365 -0.824 1.00 73.38 211 LYS A CA 1
ATOM 1674 C C . LYS A 1 211 ? 16.638 -7.032 -0.131 1.00 73.38 211 LYS A C 1
ATOM 1676 O O . LYS A 1 211 ? 16.799 -5.986 -0.749 1.00 73.38 211 LYS A O 1
ATOM 1681 N N . ALA A 1 212 ? 16.246 -7.049 1.144 1.00 63.03 212 ALA A N 1
ATOM 1682 C CA . ALA A 1 212 ? 15.949 -5.825 1.893 1.00 63.03 212 ALA A CA 1
ATOM 1683 C C . ALA A 1 212 ? 17.170 -4.893 2.029 1.00 63.03 212 ALA A C 1
ATOM 1685 O O . ALA A 1 212 ? 17.023 -3.678 1.932 1.00 63.03 212 ALA A O 1
ATOM 1686 N N . VAL A 1 213 ? 18.375 -5.448 2.196 1.00 63.34 213 VAL A N 1
ATOM 1687 C CA . VAL A 1 213 ? 19.628 -4.672 2.255 1.00 63.34 213 VAL A CA 1
ATOM 1688 C C . VAL A 1 213 ? 19.966 -4.040 0.902 1.00 63.34 213 VAL A C 1
ATOM 1690 O O . VAL A 1 213 ? 20.330 -2.866 0.867 1.00 63.34 213 VAL A O 1
ATOM 1693 N N . ASN A 1 214 ? 19.793 -4.768 -0.204 1.00 58.09 214 ASN A N 1
ATOM 1694 C CA . ASN A 1 214 ? 20.071 -4.262 -1.552 1.00 58.09 214 ASN A CA 1
ATOM 1695 C C . ASN A 1 214 ? 19.205 -3.043 -1.907 1.00 58.09 214 ASN A C 1
ATOM 1697 O O . ASN A 1 214 ? 19.726 -2.079 -2.456 1.00 58.09 214 ASN A O 1
ATOM 1701 N N . PHE A 1 215 ? 17.924 -3.048 -1.523 1.00 51.41 215 PHE A N 1
ATOM 1702 C CA . PHE A 1 215 ? 17.012 -1.917 -1.751 1.00 51.41 215 PHE A CA 1
ATOM 1703 C C . PHE A 1 215 ? 17.095 -0.826 -0.667 1.00 51.41 215 PHE A C 1
ATOM 1705 O O . PHE A 1 215 ? 16.892 0.350 -0.956 1.00 51.41 215 PHE A O 1
ATOM 1712 N N . GLY A 1 216 ? 17.418 -1.184 0.580 1.00 36.84 216 GLY A N 1
ATOM 1713 C CA . GLY A 1 216 ? 17.575 -0.229 1.684 1.00 36.84 216 GLY A CA 1
ATOM 1714 C C . GLY A 1 216 ? 18.871 0.586 1.627 1.00 36.84 216 GLY A C 1
ATOM 1715 O O . GLY A 1 216 ? 18.956 1.633 2.258 1.00 36.84 216 GLY A O 1
ATOM 1716 N N . SER A 1 217 ? 19.873 0.129 0.868 1.00 35.56 217 SER A N 1
ATOM 1717 C CA . SER A 1 217 ? 21.154 0.831 0.688 1.00 35.56 217 SER A CA 1
ATOM 1718 C C . SER A 1 217 ? 21.114 1.883 -0.427 1.00 35.56 217 SER A C 1
ATOM 1720 O O . SER A 1 217 ? 21.896 2.829 -0.392 1.00 35.56 217 SER A O 1
ATOM 1722 N N . SER A 1 218 ? 20.212 1.735 -1.403 1.00 28.95 218 SER A N 1
ATOM 1723 C CA . SER A 1 218 ? 19.999 2.682 -2.509 1.00 28.95 218 SER A CA 1
ATOM 1724 C C . SER A 1 218 ? 19.226 3.938 -2.092 1.00 28.95 218 SER A C 1
ATOM 1726 O O . SER A 1 218 ? 19.384 4.987 -2.707 1.00 28.95 218 SER A O 1
ATOM 1728 N N . THR A 1 219 ? 18.426 3.856 -1.027 1.00 25.45 219 THR A N 1
ATOM 1729 C CA . THR A 1 219 ? 17.757 5.004 -0.400 1.00 25.45 219 THR A CA 1
ATOM 1730 C C . THR A 1 219 ? 18.411 5.293 0.941 1.00 25.45 219 THR A C 1
ATOM 1732 O O . THR A 1 219 ? 18.349 4.470 1.851 1.00 25.45 219 THR A O 1
ATOM 1735 N N . GLU A 1 220 ? 19.045 6.456 1.055 1.00 28.00 220 GLU A N 1
ATOM 1736 C CA . GLU A 1 220 ? 19.794 6.941 2.214 1.00 28.00 220 GLU A CA 1
ATOM 1737 C C . GLU A 1 220 ? 18.955 6.906 3.512 1.00 28.00 220 GLU A C 1
ATOM 1739 O O . GLU A 1 220 ? 18.312 7.871 3.908 1.00 28.00 220 GLU A O 1
ATOM 1744 N N . SER A 1 221 ? 18.939 5.763 4.197 1.00 25.38 221 SER A N 1
ATOM 1745 C CA . SER A 1 221 ? 18.406 5.627 5.552 1.00 25.38 221 SER A CA 1
ATOM 1746 C C . SER A 1 221 ? 19.585 5.401 6.494 1.00 25.38 221 SER A C 1
ATOM 1748 O O . SER A 1 221 ? 20.069 4.291 6.719 1.00 25.38 221 SER A O 1
ATOM 1750 N N . ALA A 1 222 ? 20.119 6.511 7.002 1.00 24.38 222 ALA A N 1
ATOM 1751 C CA . ALA A 1 222 ? 21.161 6.503 8.017 1.00 24.38 222 ALA A CA 1
ATOM 1752 C C . ALA A 1 222 ? 20.659 5.792 9.296 1.00 24.38 222 ALA A C 1
ATOM 1754 O O . ALA A 1 222 ? 19.527 6.022 9.727 1.00 24.38 222 ALA A O 1
ATOM 1755 N N . PRO A 1 223 ? 21.472 4.944 9.952 1.00 28.38 223 PRO A N 1
ATOM 1756 C CA . PRO A 1 223 ? 21.040 4.213 11.136 1.00 28.38 223 PRO A CA 1
ATOM 1757 C C . PRO A 1 223 ? 21.147 5.102 12.385 1.00 28.38 223 PRO A C 1
ATOM 1759 O O . PRO A 1 223 ? 22.123 5.017 13.127 1.00 28.38 223 PRO A O 1
ATOM 1762 N N . SER A 1 224 ? 20.149 5.950 12.644 1.00 26.78 224 SER A N 1
ATOM 1763 C CA . SER A 1 224 ? 20.101 6.782 13.861 1.00 26.78 224 SER A CA 1
ATOM 1764 C C . SER A 1 224 ? 19.478 6.090 15.088 1.00 26.78 224 SER A C 1
ATOM 1766 O O . SER A 1 224 ? 19.676 6.555 16.205 1.00 26.78 224 SER A O 1
ATOM 1768 N N . ASP A 1 225 ? 18.841 4.920 14.955 1.00 31.95 225 ASP A N 1
ATOM 1769 C CA . ASP A 1 225 ? 18.081 4.292 16.060 1.00 31.95 225 ASP A CA 1
ATOM 1770 C C . ASP A 1 225 ? 18.828 3.162 16.824 1.00 31.95 225 ASP A C 1
ATOM 1772 O O . ASP A 1 225 ? 18.224 2.321 17.491 1.00 31.95 225 ASP A O 1
ATOM 1776 N N . SER A 1 226 ? 20.168 3.120 16.802 1.00 30.00 226 SER A N 1
ATOM 1777 C CA . SER A 1 226 ? 20.956 2.043 17.456 1.00 30.00 226 SER A CA 1
ATOM 1778 C C . SER A 1 226 ? 21.149 2.176 18.988 1.00 30.00 226 SER A C 1
ATOM 1780 O O . SER A 1 226 ? 21.904 1.415 19.615 1.00 30.00 226 SER A O 1
ATOM 1782 N N . ALA A 1 227 ? 20.453 3.115 19.635 1.00 28.38 227 ALA A N 1
ATOM 1783 C CA . ALA A 1 227 ? 20.689 3.453 21.038 1.00 28.38 227 ALA A CA 1
ATOM 1784 C C . ALA A 1 227 ? 19.914 2.614 22.082 1.00 28.38 227 ALA A C 1
ATOM 1786 O O . ALA A 1 227 ? 20.339 2.605 23.233 1.00 28.38 227 ALA A O 1
ATOM 1787 N N . ARG A 1 228 ? 18.842 1.878 21.740 1.00 34.38 228 ARG A N 1
ATOM 1788 C CA . ARG A 1 228 ? 17.951 1.251 22.754 1.00 34.38 228 ARG A CA 1
ATOM 1789 C C . ARG A 1 228 ? 17.622 -0.227 22.491 1.00 34.38 228 ARG A C 1
ATOM 1791 O O . ARG A 1 228 ? 16.492 -0.571 22.172 1.00 34.38 228 ARG A O 1
ATOM 1798 N N . ILE A 1 229 ? 18.614 -1.114 22.615 1.00 36.59 229 ILE A N 1
ATOM 1799 C CA . ILE A 1 229 ? 18.424 -2.581 22.629 1.00 36.59 229 ILE A CA 1
ATOM 1800 C C . ILE A 1 229 ? 19.343 -3.186 23.705 1.00 36.59 229 ILE A C 1
ATOM 1802 O O . ILE A 1 229 ? 20.466 -2.704 23.883 1.00 36.59 229 ILE A O 1
ATOM 1806 N N . SER A 1 230 ? 18.882 -4.242 24.391 1.00 33.81 230 SER A N 1
ATOM 1807 C CA . SER A 1 230 ? 19.616 -4.938 25.460 1.00 33.81 230 SER A CA 1
ATOM 1808 C C . SER A 1 230 ? 21.042 -5.372 25.050 1.00 33.81 230 SER A C 1
ATOM 1810 O O . SER A 1 230 ? 21.280 -5.695 23.876 1.00 33.81 230 SER A O 1
ATOM 1812 N N . PRO A 1 231 ? 22.015 -5.409 25.989 1.00 33.16 231 PRO A N 1
ATOM 1813 C CA . PRO A 1 231 ? 23.440 -5.606 25.681 1.00 33.16 231 PRO A CA 1
ATOM 1814 C C . PRO A 1 231 ? 23.756 -6.899 24.908 1.00 33.16 231 PRO A C 1
ATOM 1816 O O . PRO A 1 231 ? 24.604 -6.900 24.012 1.00 33.16 231 PRO A O 1
ATOM 1819 N N . SER A 1 232 ? 23.029 -7.985 25.190 1.00 31.08 232 SER A N 1
ATOM 1820 C CA . SER A 1 232 ? 23.199 -9.293 24.541 1.00 31.08 232 SER A CA 1
ATOM 1821 C C . SER A 1 232 ? 22.702 -9.305 23.088 1.00 31.08 232 SER A C 1
ATOM 1823 O O . SER A 1 232 ? 23.385 -9.822 22.198 1.00 31.08 232 SER A O 1
ATOM 1825 N N . ARG A 1 233 ? 21.570 -8.643 22.799 1.00 32.22 233 ARG A N 1
ATOM 1826 C CA . ARG A 1 233 ? 21.051 -8.454 21.430 1.00 32.22 233 ARG A CA 1
ATOM 1827 C C . ARG A 1 233 ? 21.875 -7.432 20.635 1.00 32.22 233 ARG A C 1
ATOM 1829 O O . ARG A 1 233 ? 22.019 -7.588 19.422 1.00 32.22 233 ARG A O 1
ATOM 1836 N N . ARG A 1 234 ? 22.500 -6.450 21.303 1.00 28.47 234 ARG A N 1
ATOM 1837 C CA . ARG A 1 234 ? 23.477 -5.510 20.711 1.00 28.47 234 ARG A CA 1
ATOM 1838 C C . ARG A 1 234 ? 24.711 -6.219 20.153 1.00 28.47 234 ARG A C 1
ATOM 1840 O O . ARG A 1 234 ? 25.160 -5.850 19.073 1.00 28.47 234 ARG A O 1
ATOM 1847 N N . ARG A 1 235 ? 25.240 -7.236 20.845 1.00 29.45 235 ARG A N 1
ATOM 1848 C CA . ARG A 1 235 ? 26.424 -7.999 20.403 1.00 29.45 235 ARG A CA 1
ATOM 1849 C C . ARG A 1 235 ? 26.133 -8.866 19.172 1.00 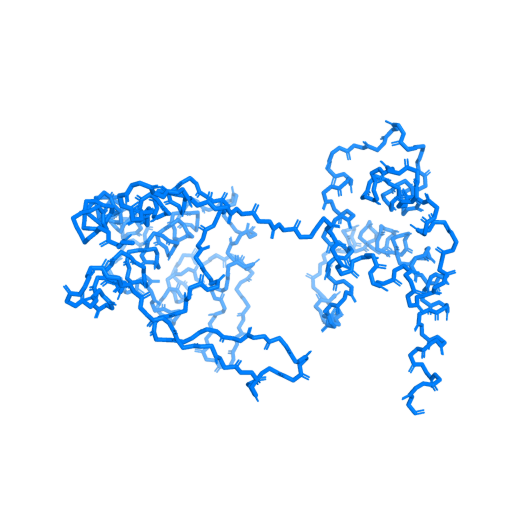29.45 235 ARG A C 1
ATOM 1851 O O . ARG A 1 235 ? 26.885 -8.778 18.207 1.00 29.45 235 ARG A O 1
ATOM 1858 N N . ARG A 1 236 ? 25.007 -9.595 19.159 1.00 29.59 236 ARG A N 1
ATOM 1859 C CA . ARG A 1 236 ? 24.574 -10.400 17.997 1.00 29.59 236 ARG A CA 1
ATOM 1860 C C . ARG A 1 236 ? 24.192 -9.537 16.789 1.00 29.59 236 ARG A C 1
ATOM 1862 O O . ARG A 1 236 ? 24.653 -9.810 15.693 1.00 29.59 236 ARG A O 1
ATOM 1869 N N . ARG A 1 237 ? 23.440 -8.436 16.954 1.00 28.06 237 ARG A N 1
ATOM 1870 C CA . ARG A 1 237 ? 23.145 -7.530 15.823 1.00 28.06 237 ARG A CA 1
ATOM 1871 C C . ARG A 1 237 ? 24.367 -6.747 15.347 1.00 28.06 237 ARG A C 1
ATOM 1873 O O . ARG A 1 237 ? 24.473 -6.537 14.149 1.00 28.06 237 ARG A O 1
ATOM 1880 N N . ARG A 1 238 ? 25.298 -6.337 16.221 1.00 28.28 238 ARG A N 1
ATOM 1881 C CA . ARG A 1 238 ? 26.561 -5.709 15.787 1.00 28.28 238 ARG A CA 1
ATOM 1882 C C . ARG A 1 238 ? 27.454 -6.687 15.038 1.00 28.28 238 ARG A C 1
ATOM 1884 O O . ARG A 1 238 ? 28.077 -6.250 14.084 1.00 28.28 238 ARG A O 1
ATOM 1891 N N . SER A 1 239 ? 27.511 -7.968 15.408 1.00 31.53 239 SER A N 1
ATOM 1892 C CA . SER A 1 239 ? 28.292 -8.952 14.650 1.00 31.53 239 SER A CA 1
ATOM 1893 C C . SER A 1 239 ? 27.656 -9.249 13.294 1.00 31.53 239 SER A C 1
ATOM 1895 O O . SER A 1 239 ? 28.374 -9.254 12.304 1.00 31.53 239 SER A O 1
ATOM 1897 N N . THR A 1 240 ? 26.326 -9.381 13.211 1.00 32.38 240 THR A N 1
ATOM 1898 C CA . THR A 1 240 ? 25.629 -9.603 11.933 1.00 32.38 240 THR A CA 1
ATOM 1899 C C . THR A 1 240 ? 25.629 -8.350 11.053 1.00 32.38 240 THR A C 1
ATOM 1901 O O . THR A 1 240 ? 25.980 -8.450 9.891 1.00 32.38 240 THR A O 1
ATOM 1904 N N . LEU A 1 241 ? 25.346 -7.148 11.574 1.00 32.12 241 LEU A N 1
ATOM 1905 C CA . LEU A 1 241 ? 25.450 -5.894 10.807 1.00 32.12 241 LEU A CA 1
ATOM 1906 C C . LEU A 1 241 ? 26.898 -5.552 10.444 1.00 32.12 241 LEU A C 1
ATOM 1908 O O . LEU A 1 241 ? 27.115 -5.021 9.370 1.00 32.12 241 LEU A O 1
ATOM 1912 N N . SER A 1 242 ? 27.895 -5.855 11.282 1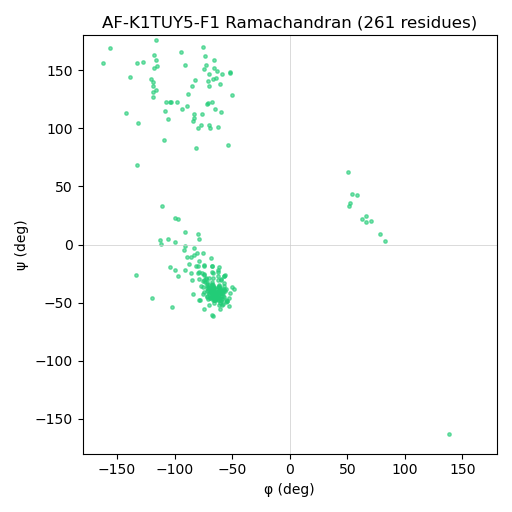.00 31.05 242 SER A N 1
ATOM 1913 C CA . SER A 1 242 ? 29.318 -5.683 10.939 1.00 31.05 242 SER A CA 1
ATOM 1914 C C . SER A 1 242 ? 29.773 -6.690 9.882 1.00 31.05 242 SER A C 1
ATOM 1916 O O . SER A 1 242 ? 30.528 -6.315 8.992 1.00 31.05 242 SER A O 1
ATOM 1918 N N . ALA A 1 243 ? 29.284 -7.935 9.930 1.00 35.47 243 ALA A N 1
ATOM 1919 C CA . ALA A 1 243 ? 29.529 -8.952 8.908 1.00 35.47 243 ALA A CA 1
ATOM 1920 C C . ALA A 1 243 ? 28.801 -8.638 7.590 1.00 35.47 243 ALA A C 1
ATOM 1922 O O . ALA A 1 243 ? 29.396 -8.795 6.539 1.00 35.47 243 ALA A O 1
ATOM 1923 N N . ILE A 1 244 ? 27.587 -8.074 7.634 1.00 35.94 244 ILE A N 1
ATOM 1924 C CA . ILE A 1 244 ? 26.856 -7.571 6.457 1.00 35.94 244 ILE A CA 1
ATOM 1925 C C . ILE A 1 244 ? 27.524 -6.309 5.888 1.00 35.94 244 ILE A C 1
ATOM 1927 O O . ILE A 1 244 ? 27.697 -6.172 4.680 1.00 35.94 244 ILE A O 1
ATOM 1931 N N . LEU A 1 245 ? 27.953 -5.384 6.750 1.00 34.94 245 LEU A N 1
ATOM 1932 C CA . LEU A 1 245 ? 28.548 -4.110 6.347 1.00 34.94 245 LEU A CA 1
ATOM 1933 C C . LEU A 1 245 ? 30.041 -4.201 6.011 1.00 34.94 245 LEU A C 1
ATOM 1935 O O . LEU A 1 245 ? 30.572 -3.209 5.529 1.00 34.94 245 LEU A O 1
ATOM 1939 N N . ARG A 1 246 ? 30.745 -5.314 6.267 1.00 35.03 246 ARG A N 1
ATOM 1940 C CA . ARG A 1 246 ? 32.182 -5.475 5.952 1.00 35.03 246 ARG A CA 1
ATOM 1941 C C . ARG A 1 246 ? 32.445 -5.762 4.464 1.00 35.03 246 ARG A C 1
ATOM 1943 O O . ARG A 1 246 ? 33.266 -5.048 3.891 1.00 35.03 246 ARG A O 1
ATOM 1950 N N . PRO A 1 247 ? 31.736 -6.696 3.804 1.00 38.84 247 PRO A N 1
ATOM 1951 C CA . PRO A 1 247 ? 31.757 -6.856 2.350 1.00 38.84 247 PRO A CA 1
ATOM 1952 C C . PRO A 1 247 ? 31.186 -5.618 1.661 1.00 38.84 247 PRO A C 1
ATOM 1954 O O . PRO A 1 247 ? 31.848 -5.050 0.799 1.00 38.84 247 PRO A O 1
ATOM 1957 N N . ILE A 1 248 ? 30.063 -5.085 2.167 1.00 37.56 248 ILE A N 1
ATOM 1958 C CA . ILE A 1 248 ? 29.526 -3.787 1.735 1.00 37.56 248 ILE A CA 1
ATOM 1959 C C . ILE A 1 248 ? 30.514 -2.658 2.040 1.00 37.56 248 ILE A C 1
ATOM 1961 O O . ILE A 1 248 ? 30.441 -1.644 1.383 1.00 37.56 248 ILE A O 1
ATOM 1965 N N . ARG A 1 249 ? 31.472 -2.776 2.972 1.00 34.88 249 ARG A N 1
ATOM 1966 C CA . ARG A 1 249 ? 32.543 -1.780 3.182 1.00 34.88 249 ARG A CA 1
ATOM 1967 C C . ARG A 1 249 ? 33.632 -1.844 2.116 1.00 34.88 249 ARG A C 1
ATOM 1969 O O . ARG A 1 249 ? 34.186 -0.803 1.792 1.00 34.88 249 ARG A O 1
ATOM 1976 N N . ARG A 1 250 ? 33.909 -3.030 1.566 1.00 39.72 250 ARG A N 1
ATOM 1977 C CA . ARG A 1 250 ? 34.781 -3.212 0.393 1.00 39.72 250 ARG A CA 1
ATOM 1978 C C . ARG A 1 250 ? 34.091 -2.720 -0.879 1.00 39.72 250 ARG A C 1
ATOM 1980 O O . ARG A 1 250 ? 34.683 -1.930 -1.602 1.00 39.72 250 ARG A O 1
ATOM 1987 N N . SER A 1 251 ? 32.813 -3.049 -1.067 1.00 39.94 251 SER A N 1
ATOM 1988 C CA . SER A 1 251 ? 31.986 -2.478 -2.137 1.00 39.94 251 SER A CA 1
ATOM 1989 C C . SER A 1 251 ? 31.737 -0.981 -1.923 1.00 39.94 251 SER A C 1
ATOM 1991 O O . SER A 1 251 ? 31.772 -0.240 -2.888 1.00 39.94 251 SER A O 1
ATOM 1993 N N . ARG A 1 252 ? 31.600 -0.496 -0.676 1.00 37.38 252 ARG A N 1
ATOM 1994 C CA . ARG A 1 252 ? 31.584 0.934 -0.285 1.00 37.38 252 ARG A CA 1
ATOM 1995 C C . ARG A 1 252 ? 32.933 1.597 -0.488 1.00 37.38 252 ARG A C 1
ATOM 1997 O O . ARG A 1 252 ? 32.941 2.811 -0.507 1.00 37.38 252 ARG A O 1
ATOM 2004 N N . GLY A 1 253 ? 34.043 0.873 -0.605 1.00 41.03 253 GLY A N 1
ATOM 2005 C CA . GLY A 1 253 ? 35.303 1.471 -1.042 1.00 41.03 253 GLY A CA 1
ATOM 2006 C C . GLY A 1 253 ? 35.108 2.033 -2.443 1.00 41.03 253 GLY A C 1
ATOM 2007 O O . GLY A 1 253 ? 35.175 3.235 -2.636 1.00 41.03 253 GLY A O 1
ATOM 2008 N N . ILE A 1 254 ? 34.663 1.177 -3.363 1.00 44.97 254 ILE A N 1
ATOM 2009 C CA . ILE A 1 254 ? 34.315 1.548 -4.741 1.00 44.97 254 ILE A CA 1
ATOM 2010 C C . ILE A 1 254 ? 33.131 2.536 -4.768 1.00 44.97 254 ILE A C 1
ATOM 2012 O O . ILE A 1 254 ? 33.166 3.538 -5.473 1.00 44.97 254 ILE A O 1
ATOM 2016 N N . TRP A 1 255 ? 32.103 2.307 -3.945 1.00 42.16 255 TRP A N 1
ATOM 2017 C CA . TRP A 1 255 ? 30.875 3.110 -3.898 1.00 42.16 255 TRP A CA 1
ATOM 2018 C C . TRP A 1 255 ? 31.086 4.504 -3.299 1.00 42.16 255 TRP A C 1
ATOM 2020 O O . TRP A 1 255 ? 30.618 5.482 -3.866 1.00 42.16 255 TRP A O 1
ATOM 2030 N N . MET A 1 256 ? 31.786 4.618 -2.163 1.00 37.28 256 MET A N 1
ATOM 2031 C CA . MET A 1 256 ? 32.127 5.902 -1.543 1.00 37.28 256 MET A CA 1
ATOM 2032 C C . MET A 1 256 ? 33.222 6.619 -2.322 1.00 37.28 256 MET A C 1
ATOM 2034 O O . MET A 1 256 ? 33.191 7.842 -2.328 1.00 37.28 256 MET A O 1
ATOM 2038 N N . ASP A 1 257 ? 34.159 5.919 -2.967 1.00 40.62 257 ASP A N 1
ATOM 2039 C CA . ASP A 1 257 ? 35.141 6.565 -3.845 1.00 40.62 257 ASP A CA 1
ATOM 2040 C C . ASP A 1 257 ? 34.472 7.121 -5.103 1.00 40.62 257 ASP A C 1
ATOM 2042 O O . ASP A 1 257 ? 34.770 8.245 -5.498 1.00 40.62 257 ASP A O 1
ATOM 2046 N N . TRP A 1 258 ? 33.509 6.404 -5.688 1.00 42.56 258 TRP A N 1
ATOM 2047 C CA . TRP A 1 258 ? 32.682 6.927 -6.778 1.00 42.56 258 TRP A CA 1
ATOM 2048 C C . TRP A 1 258 ? 31.842 8.135 -6.330 1.00 42.56 258 TRP A C 1
ATOM 2050 O O . TRP A 1 258 ? 31.830 9.164 -7.003 1.00 42.56 258 TRP A O 1
ATOM 2060 N N . TRP A 1 259 ? 31.200 8.058 -5.157 1.00 35.22 259 TRP A N 1
ATOM 2061 C CA . TRP A 1 259 ? 30.394 9.157 -4.604 1.00 35.22 259 TRP A CA 1
ATOM 2062 C C . TRP A 1 259 ? 31.233 10.381 -4.199 1.00 35.22 259 TRP A C 1
ATOM 2064 O O . TRP A 1 259 ? 30.787 11.513 -4.365 1.00 35.22 259 TRP A O 1
ATOM 2074 N N . ARG A 1 260 ? 32.458 10.183 -3.691 1.00 40.41 260 ARG A N 1
ATOM 2075 C CA . ARG A 1 260 ? 33.386 11.270 -3.328 1.00 40.41 260 ARG A CA 1
ATOM 2076 C C . ARG A 1 260 ? 33.994 11.967 -4.536 1.00 40.41 260 ARG A C 1
ATOM 2078 O O . ARG A 1 260 ? 34.284 13.147 -4.436 1.00 40.41 260 ARG A O 1
ATOM 2085 N N . ARG A 1 261 ? 34.171 11.272 -5.664 1.00 38.47 261 ARG A N 1
ATOM 2086 C CA . ARG A 1 261 ? 34.704 11.858 -6.909 1.00 38.47 261 ARG A CA 1
ATOM 2087 C C . ARG A 1 261 ? 33.694 12.729 -7.670 1.00 38.47 261 ARG A C 1
ATOM 2089 O O . ARG A 1 261 ? 34.072 13.342 -8.660 1.00 38.47 261 ARG A O 1
ATOM 2096 N N . ARG A 1 262 ? 32.422 12.755 -7.250 1.00 39.16 262 ARG A N 1
ATOM 2097 C CA . ARG A 1 262 ? 31.338 13.547 -7.865 1.00 39.16 262 ARG A CA 1
ATOM 2098 C C . ARG A 1 262 ? 30.807 14.689 -6.983 1.00 39.16 262 ARG A C 1
ATOM 2100 O O . ARG A 1 262 ? 29.841 15.333 -7.384 1.00 39.16 262 ARG A O 1
ATOM 2107 N N . ARG A 1 263 ? 31.399 14.920 -5.807 1.00 33.72 263 ARG A N 1
ATOM 2108 C CA . ARG A 1 263 ? 31.206 16.159 -5.038 1.00 33.72 263 ARG A CA 1
ATOM 2109 C C . ARG A 1 263 ? 32.298 17.157 -5.369 1.00 33.72 263 ARG A C 1
ATOM 2111 O O . ARG A 1 263 ? 33.441 16.697 -5.572 1.00 33.72 263 ARG A O 1
#

Solvent-accessible surface area (backbone atoms only — not comparable to full-atom values): 15166 Å² total; per-residue (Å²): 64,49,41,55,66,52,26,47,56,51,28,54,61,43,46,58,56,42,55,54,41,50,55,51,46,28,62,77,66,72,48,86,75,56,78,86,37,51,56,56,40,26,42,47,45,44,63,73,67,56,44,82,87,65,47,76,51,101,85,39,39,55,69,46,66,80,57,40,64,72,42,25,87,84,33,65,64,44,41,46,50,53,51,36,56,51,48,53,45,49,28,56,64,49,23,60,41,46,49,78,46,52,43,97,87,34,33,69,69,60,45,77,39,58,85,76,42,94,84,64,46,75,44,51,40,73,54,55,70,82,74,63,58,70,92,42,74,73,38,44,54,60,56,68,21,54,40,58,53,93,98,55,75,84,84,88,88,78,75,86,58,50,71,60,53,52,46,26,64,74,65,64,41,61,69,56,42,47,33,61,75,68,70,46,62,61,36,33,53,49,24,13,65,35,70,74,44,59,60,87,72,50,46,72,67,49,26,52,51,31,45,52,49,63,58,48,68,76,47,92,69,77,87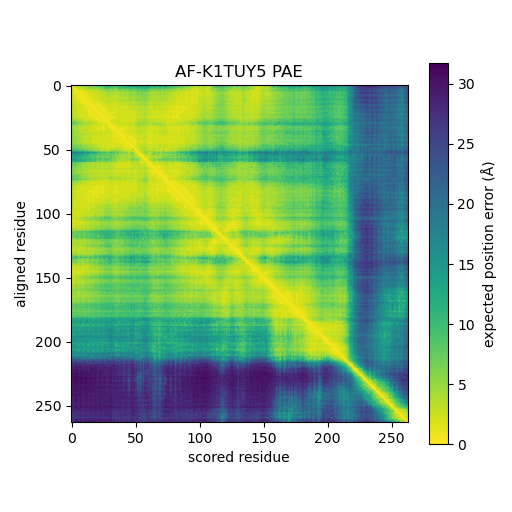,82,78,82,82,83,66,60,73,72,61,44,53,55,50,49,52,51,51,48,43,43,45,46,55,49,44,57,53,37,47,56,50,49,50,55,56,56,73,73,105

Nearest PDB structures (foldseek):
  6dsx-assembly1_A  TM=9.301E-01  e=1.209E-18  Geobacillus stearothermophilus
  3eyz-assembly1_A  TM=9.359E-01  e=1.747E-18  unclassified
  2y1j-assembly1_A  TM=9.252E-01  e=3.645E-18  Geobacillus stearothermophilus
  4bdp-assembly1_A  TM=8.405E-01  e=2.659E-18  Geobacillus stearothermophilus
  3hpo-assembly1_A  TM=8.213E-01  e=2.045E-18  Geobacillus stearothermophilus

InterPro domains:
  IPR001098 DNA-directed DNA polymerase, family A, palm domain [PF00476] (5-216)
  IPR001098 DNA-directed DNA polymerase, family A, palm domain [SM00482] (139-263)
  IPR002298 DNA polymerase A [PR00868] (108-130)
  IPR002298 DNA polymerase A [PR00868] (131-146)
  IPR002298 DNA polymerase A [PR00868] (153-176)
  IPR002298 DNA polymerase A [PR00868] (183-196)
  IPR002298 DNA polymerase A [PR00868] (207-232)
  IPR002298 DNA polymerase A [PTHR10133] (4-216)
  IPR043502 DNA/RNA polymerase superfamily [SSF56672] (5-216)

Organism: NCBI:txid408170

Sequence (263 aa):
IASGEALKEYGDKLAVRIDELERKIYEEAGEEFNINSPKQLGVVLFEKLSLPNGKKTKTGYSTAADVLDRLAPDYPIVADILEYRQLTKLKSTYADGLVNYIAEDGRIHTSFNQTITATGRLSSTEPNLQNIPMRIELGRLIRKAFLPKTGFVFVDADYSQIELRVLAHLSGDEKLIEAYRNAQDIHRTTASQVFHIPFDEVTDLQRRNAKAVNFGSSTESAPSDSARISPSRRRRRRSTLSAILRPIRRSRGIWMDWWRRRR

Secondary structure (DSSP, 8-state):
-B-HHHHHHHHHHHHHHHHHHHHHHHHHHTS---TT-HHHHHHIIIIIS--TT--EETTEE---HHHHTTTTTT-HHHHHHHHHHHHHHIIIIIIIHHHTTB-TTS-B-PEEESSS-TT---EEESS--TT---SSHHHHHGGGGB-PPTT--------TTHHHHHHHHHHT-HHHHHHHHTT--HHHHHHHHHHT--STT--HHHHHHHHHHHHHTTTT-----TTSS-HHHHHHHHHHHHHHHTHHHHHHHHHHHHHHTT-

Foldseek 3Di:
DFALVLLQVLLVVLVVLLVVLQVVLCVVLVHHDDLPDQAGVQCSQCPVVVHPDFDADPRGTDPDPVSLVVCVVVDVSSVSSSVNVVSVCCNPCQSVVCSVQQDPVRDHDWDWDQPPDPVRDIATVSPGPVPQDDDDPSSVSSVVSDDDDVPDDDDDDDDDVVVLVVVCVLLVPPVSPVCVVVVHLSLLVLLCQLVVHDSVPDDPVSSVVSVCVVVVVVDDDDPPPLPDDDPVVNVVVCVSVCSNVVVVVVSCVSVVVSVVVVD

Mean predicted aligned error: 11.74 Å

pLDDT: mean 78.73, std 22.26, range [24.38, 97.44]

Radius of gyration: 22.97 Å; Cα contacts (8 Å, |Δi|>4): 240; chains: 1; bounding box: 55×41×57 Å